Protein 6UV8 (pdb70)

Solvent-accessible surface area: 10989 Å² total; per-residue (Å²): 217,120,118,111,84,168,118,107,92,91,105,54,86,48,102,90,101,164,38,85,112,67,24,66,78,40,4,28,59,35,0,110,122,1,44,138,102,12,144,1,32,0,0,2,0,32,59,6,43,66,106,0,62,0,32,1,31,22,10,25,39,32,121,143,48,24,75,2,85,90,74,89,140,97,64,16,161,57,54,101,122,17,16,48,37,6,29,102,20,122,33,34,60,2,74,41,2,97,130,15,131,106,13,66,88,63,84,116,26,12,99,108,0,74,6,50,0,14,0,10,0,0,0,9,10,126,56,42,193,141,70,121,33,78,5,34,15,109,161,51,161,56,38,1,17,0,2,0,10,0,2,3,4,62,82,105,60,125,25,117,102,83,30,5,86,68,0,14,116,38,0,61,115,5,10,108,26,1,101,148,32,93,226

Secondary structure (DSSP, 8-state):
-THHHHHHHHHHHHHHHHHHHSHHHHHHHHHHHHHHHHT-SEEEEEEE-TTS-EEEEEEEE-TTS---TT-EESS----HHHHHHHHTT--EEES-GGG-GGGSSTHHHHHHHT-SEEEEEEEEE---SS---SSEETTTTEEEEEEEEEEE-SS-----HHHHHHHHHHHHHHHHHHHHS--

B-factor: mean 98.89, std 41.62, range [40.51, 238.08]

Organism: Anabaena cylindrica (strain ATCC 27899 / PCC 7122) (NCBI:txid272123)

Sequence (183 aa):
MLQLQRQKIIQDITQQIRSTLNVNHILATVTQQVKELMQVERVIIFRLFPNGRSQIVEEVVSSEYAALKNYHWEDEKWSQEILDCYWQGKPRIVPDVINDIWTSCLVEYTTQGNIQSKIVAPILQELGENETGRWVSSEHKQKLWGVLVVHACSTKRVWEEDEAQLLQQIANQLAIAIQQLEH

Nearest PDB structures (foldseek):
  6uv8-assembly1_A  TM=1.005E+00  e=2.098E-41  Anabaena cylindrica PCC 7122
  6ob8-assembly1_A  TM=7.770E-01  e=6.018E-14  [Leptolyngbya] sp. JSC-1
  7lsc-assembly1_D  TM=8.978E-01  e=3.951E-12  Escherichia coli
  6mgh-assembly2_B  TM=8.756E-01  e=2.055E-12  Acaryochloris marina
  4fof-assembly1_A  TM=8.743E-01  e=2.500E-12  Thermosynechococcus vestitus BP-1

Structure (mmCIF, N/CA/C/O backbone):
data_6UV8
#
_entry.id   6UV8
#
_cell.length_a   108.800
_cell.length_b   108.800
_cell.length_c   67.900
_cell.angle_alpha   90.000
_cell.angle_beta   90.000
_cell.angle_gamma   90.000
#
_symmetry.space_group_name_H-M   'P 42 2 2'
#
loop_
_entity.id
_entity.type
_entity.pdbx_description
1 polymer 'Multi-sensor signal transduction histidine kinase'
2 non-polymer PHYCOCYANOBILIN
3 water water
#
loop_
_atom_site.group_PDB
_atom_site.id
_atom_site.type_symbol
_atom_site.label_atom_id
_atom_site.label_alt_id
_atom_site.label_comp_id
_atom_site.label_asym_id
_atom_site.label_entity_id
_atom_site.label_seq_id
_atom_site.pdbx_PDB_ins_code
_atom_site.Cartn_x
_atom_site.Cartn_y
_atom_site.Cartn_z
_atom_site.occupancy
_atom_site.B_iso_or_equiv
_atom_site.auth_seq_id
_atom_site.auth_comp_id
_atom_site.auth_asym_id
_atom_site.auth_atom_id
_atom_site.pdbx_PDB_model_num
ATOM 1 N N . MET A 1 1 ? 62.688 29.256 35.905 1.00 218.93 839 MET A N 1
ATOM 2 C CA . MET A 1 1 ? 63.465 29.687 34.755 1.00 217.82 839 MET A CA 1
ATOM 3 C C . MET A 1 1 ? 62.580 30.566 33.884 1.00 207.05 839 MET A C 1
ATOM 4 O O . MET A 1 1 ? 61.640 31.193 34.372 1.00 204.12 839 MET A O 1
ATOM 9 N N . LEU A 1 2 ? 62.892 30.604 32.593 1.00 202.87 840 LEU A N 1
ATOM 10 C CA . LEU A 1 2 ? 62.096 31.312 31.606 1.00 211.50 840 LEU A CA 1
ATOM 11 C C . LEU A 1 2 ? 60.919 30.484 31.100 1.00 209.88 840 LEU A C 1
ATOM 12 O O . LEU A 1 2 ? 60.235 30.919 30.166 1.00 192.38 840 LEU A O 1
ATOM 17 N N . GLN A 1 3 ? 60.662 29.314 31.695 1.00 213.69 841 GLN A N 1
ATOM 18 C CA . GLN A 1 3 ? 59.391 28.615 31.519 1.00 212.14 841 GLN A CA 1
ATOM 19 C C . GLN A 1 3 ? 58.260 29.566 31.895 1.00 201.22 841 GLN A C 1
ATOM 20 O O . GLN A 1 3 ? 57.111 29.409 31.467 1.00 188.42 841 GLN A O 1
ATOM 26 N N . LEU A 1 4 ? 58.608 30.548 32.726 1.00 216.27 842 LEU A N 1
ATOM 27 C CA . LEU A 1 4 ? 57.778 31.723 32.951 1.00 212.26 842 LEU A CA 1
ATOM 28 C C . LEU A 1 4 ? 57.265 32.323 31.642 1.00 196.69 842 LEU A C 1
ATOM 29 O O . LEU A 1 4 ? 56.076 32.638 31.523 1.00 182.18 842 LEU A O 1
ATOM 34 N N . GLN A 1 5 ? 58.141 32.480 30.642 1.00 203.44 843 GLN A N 1
ATOM 35 C CA . GLN A 1 5 ? 57.749 33.153 29.403 1.00 201.19 843 GLN A CA 1
ATOM 36 C C . GLN A 1 5 ? 56.836 32.304 28.518 1.00 194.39 843 GLN A C 1
ATOM 37 O O . GLN A 1 5 ? 56.057 32.867 27.736 1.00 190.89 843 GLN A O 1
ATOM 43 N N . ARG A 1 6 ? 56.908 30.973 28.621 1.00 200.50 844 ARG A N 1
ATOM 44 C CA . ARG A 1 6 ? 55.998 30.123 27.858 1.00 177.06 844 ARG A CA 1
ATOM 45 C C . ARG A 1 6 ? 54.548 30.500 28.130 1.00 170.45 844 ARG A C 1
ATOM 46 O O . ARG A 1 6 ? 53.747 30.663 27.203 1.00 144.48 844 ARG A O 1
ATOM 54 N N . GLN A 1 7 ? 54.201 30.679 29.400 1.00 174.80 845 GLN A N 1
ATOM 55 C CA . GLN A 1 7 ? 52.821 30.969 29.750 1.00 174.08 845 GLN A CA 1
ATOM 56 C C . GLN A 1 7 ? 52.422 32.412 29.478 1.00 177.46 845 GLN A C 1
ATOM 57 O O . GLN A 1 7 ? 51.227 32.687 29.327 1.00 170.15 845 GLN A O 1
ATOM 63 N N . LYS A 1 8 ? 53.380 33.340 29.409 1.00 173.75 846 LYS A N 1
ATOM 64 C CA . LYS A 1 8 ? 53.033 34.722 29.099 1.00 167.51 846 LYS A CA 1
ATOM 65 C C . LYS A 1 8 ? 52.450 34.870 27.710 1.00 152.90 846 LYS A C 1
ATOM 66 O O . LYS A 1 8 ? 51.927 35.940 27.388 1.00 139.25 846 LYS A O 1
ATOM 72 N N . ILE A 1 9 ? 52.530 33.836 26.883 1.00 143.93 847 ILE A N 1
ATOM 73 C CA . ILE A 1 9 ? 51.845 33.870 25.604 1.00 139.00 847 ILE A CA 1
ATOM 74 C C . ILE A 1 9 ? 50.625 32.963 25.667 1.00 132.73 847 ILE A C 1
ATOM 75 O O . ILE A 1 9 ? 49.611 33.240 25.021 1.00 123.92 847 ILE A O 1
ATOM 80 N N . ILE A 1 10 ? 50.696 31.884 26.454 1.00 130.92 848 ILE A 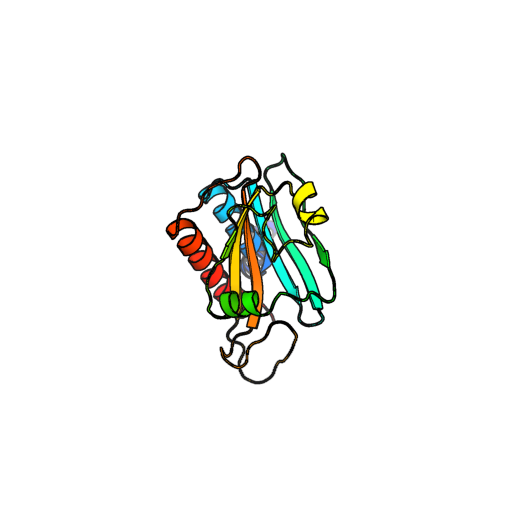N 1
ATOM 81 C CA . ILE A 1 10 ? 49.539 30.999 26.554 1.00 128.03 848 ILE A CA 1
ATOM 82 C C . ILE A 1 10 ? 48.358 31.759 27.129 1.00 131.63 848 ILE A C 1
ATOM 83 O O . ILE A 1 10 ? 47.211 31.575 26.703 1.00 120.70 848 ILE A O 1
ATOM 88 N N . GLN A 1 11 ? 48.623 32.656 28.078 1.00 140.15 849 GLN A N 1
ATOM 89 C CA . GLN A 1 11 ? 47.553 33.477 28.614 1.00 145.25 849 GLN A CA 1
ATOM 90 C C . GLN A 1 11 ? 47.077 34.478 27.574 1.00 133.87 849 GLN A C 1
ATOM 91 O O . GLN A 1 11 ? 45.885 34.799 27.523 1.00 121.80 849 GLN A O 1
ATOM 97 N N . ASP A 1 12 ? 47.985 34.956 26.721 1.00 133.94 850 ASP A N 1
ATOM 98 C CA . ASP A 1 12 ? 47.566 35.742 25.568 1.00 124.13 850 ASP A CA 1
ATOM 99 C C . ASP A 1 12 ? 46.681 34.915 24.651 1.00 117.12 850 ASP A C 1
ATOM 100 O O . ASP A 1 12 ? 45.543 35.296 24.365 1.00 121.00 850 ASP A O 1
ATOM 105 N N . ILE A 1 13 ? 47.178 33.757 24.212 1.00 120.79 851 ILE A N 1
ATOM 106 C CA . ILE A 1 13 ? 46.442 32.932 23.255 1.00 106.73 851 ILE A CA 1
ATOM 107 C C . ILE A 1 13 ? 45.049 32.621 23.777 1.00 104.91 851 ILE A C 1
ATOM 108 O O . ILE A 1 13 ? 44.047 32.810 23.080 1.00 100.45 851 ILE A O 1
ATOM 113 N N . THR A 1 14 ? 44.963 32.134 25.012 1.00 108.88 852 THR A N 1
ATOM 114 C CA . THR A 1 14 ? 43.650 31.917 25.596 1.00 107.97 852 THR A CA 1
ATOM 115 C C . THR A 1 14 ? 42.851 33.205 25.608 1.00 121.66 852 THR A C 1
ATOM 116 O O . THR A 1 14 ? 41.666 33.207 25.266 1.00 100.04 852 THR A O 1
ATOM 120 N N . GLN A 1 15 ? 43.494 34.314 25.981 1.00 127.73 853 GLN A N 1
ATOM 121 C CA . GLN A 1 15 ? 42.793 35.590 26.082 1.00 136.47 853 GLN A CA 1
ATOM 122 C C . GLN A 1 15 ? 42.110 35.954 24.771 1.00 126.33 853 GLN A C 1
ATOM 123 O O . GLN A 1 15 ? 40.991 36.472 24.772 1.00 120.38 853 GLN A O 1
ATOM 129 N N . GLN A 1 16 ? 42.760 35.681 23.639 1.00 115.75 854 GLN A N 1
ATOM 130 C CA . GLN A 1 16 ? 42.151 36.014 22.357 1.00 109.64 854 GLN A CA 1
ATOM 131 C C . GLN A 1 16 ? 41.024 35.054 22.009 1.00 106.50 854 GLN A C 1
ATOM 132 O O . GLN A 1 16 ? 39.949 35.491 21.585 1.00 104.79 854 GLN A O 1
ATOM 138 N N . ILE A 1 17 ? 41.248 33.749 22.183 1.00 90.44 855 ILE A N 1
ATOM 139 C CA . ILE A 1 17 ? 40.197 32.769 21.920 1.00 89.98 855 ILE A CA 1
ATOM 140 C C . ILE A 1 17 ? 38.937 33.121 22.694 1.00 106.06 855 ILE A C 1
ATOM 141 O O . ILE A 1 17 ? 37.836 33.144 22.140 1.00 85.68 855 ILE A O 1
ATOM 146 N N . ARG A 1 18 ? 39.080 33.412 23.986 1.00 118.39 856 ARG A N 1
ATOM 147 C CA . ARG A 1 18 ? 37.917 33.786 24.783 1.00 115.19 856 ARG A CA 1
ATOM 148 C C . ARG A 1 18 ? 37.362 35.131 24.339 1.00 109.74 856 ARG A C 1
ATOM 149 O O . ARG A 1 18 ? 36.142 35.304 24.243 1.00 94.85 856 ARG A O 1
ATOM 157 N N . SER A 1 19 ? 38.249 36.087 24.052 1.00 118.36 857 SER A N 1
ATOM 158 C CA . SER A 1 19 ? 37.828 37.419 23.629 1.00 111.90 857 SER A CA 1
ATOM 159 C C . SER A 1 19 ? 36.937 37.339 22.401 1.00 110.61 857 SER A C 1
ATOM 160 O O . SER A 1 19 ? 35.763 37.724 22.432 1.00 118.84 857 SER A O 1
ATOM 163 N N . THR A 1 20 ? 37.485 36.819 21.309 1.00 104.54 858 THR A N 1
ATOM 164 C CA . THR A 1 20 ? 36.762 36.814 20.048 1.00 105.86 858 THR A CA 1
ATOM 165 C C . THR A 1 20 ? 35.500 35.964 20.119 1.00 95.32 858 THR A C 1
ATOM 166 O O . THR A 1 20 ? 34.491 36.301 19.495 1.00 105.51 858 THR A O 1
ATOM 170 N N . LEU A 1 21 ? 35.521 34.885 20.897 1.00 88.09 859 LEU A N 1
ATOM 171 C CA . LEU A 1 21 ? 34.453 33.892 20.857 1.00 93.86 859 LEU A CA 1
ATOM 172 C C . LEU A 1 21 ? 33.232 34.265 21.698 1.00 101.17 859 LEU A C 1
ATOM 173 O O . LEU A 1 21 ? 32.183 33.624 21.564 1.00 94.80 859 LEU A O 1
ATOM 178 N N . ASN A 1 22 ? 33.324 35.274 22.553 1.00 106.45 860 ASN A N 1
ATOM 179 C CA . ASN A 1 22 ? 32.177 35.659 23.362 1.00 113.89 860 ASN A CA 1
ATOM 180 C C . ASN A 1 22 ? 31.417 36.776 22.663 1.00 89.18 860 ASN A C 1
ATOM 181 O O . ASN A 1 22 ? 32.023 37.709 22.127 1.00 72.79 860 ASN A O 1
ATOM 186 N N . VAL A 1 23 ? 30.081 36.654 22.661 1.00 95.47 861 VAL A N 1
ATOM 187 C CA . VAL A 1 23 ? 29.221 37.522 21.854 1.00 87.44 861 VAL A CA 1
ATOM 188 C C . VAL A 1 23 ? 29.373 38.973 22.271 1.00 80.57 861 VAL A C 1
ATOM 189 O O . VAL A 1 23 ? 29.484 39.868 21.425 1.00 67.14 861 VAL A O 1
ATOM 193 N N . ASN A 1 24 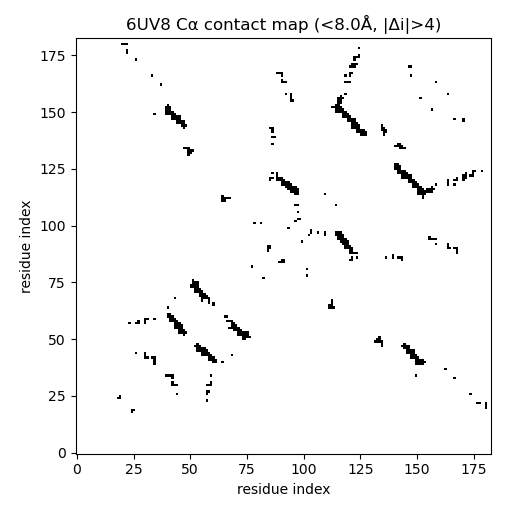? 29.357 39.227 23.583 1.00 94.82 862 ASN A N 1
ATOM 194 C CA . ASN A 1 24 ? 29.301 40.597 24.082 1.00 103.41 862 ASN A CA 1
ATOM 195 C C . ASN A 1 24 ? 30.492 41.411 23.609 1.00 101.85 862 ASN A C 1
ATOM 196 O O . ASN A 1 24 ? 30.357 42.603 23.312 1.00 99.66 862 ASN A O 1
ATOM 201 N N . HIS A 1 25 ? 31.664 40.786 23.524 1.00 103.36 863 HIS A N 1
ATOM 202 C CA . HIS A 1 25 ? 32.847 41.519 23.097 1.00 103.58 863 HIS A CA 1
ATOM 203 C C . HIS A 1 25 ? 32.692 42.101 21.701 1.00 76.39 863 HIS A C 1
ATOM 204 O O . HIS A 1 25 ? 33.319 43.119 21.389 1.00 74.71 863 HIS A O 1
ATOM 211 N N . ILE A 1 26 ? 31.863 41.502 20.859 1.00 62.40 864 ILE A N 1
ATOM 212 C CA . ILE A 1 26 ? 31.775 41.992 19.492 1.00 68.21 864 ILE A CA 1
ATOM 213 C C . ILE A 1 26 ? 30.511 42.826 19.357 1.00 64.04 864 ILE A C 1
ATOM 214 O O . ILE A 1 26 ? 30.453 43.754 18.545 1.00 72.77 864 ILE A O 1
ATOM 219 N N . LEU A 1 27 ? 29.497 42.513 20.165 1.00 57.56 865 LEU A N 1
ATOM 220 C CA . LEU A 1 27 ? 28.423 43.473 20.390 1.00 60.19 865 LEU A CA 1
ATOM 221 C C . LEU A 1 27 ? 28.983 44.797 20.887 1.00 68.02 865 LEU A C 1
ATOM 222 O O . LEU A 1 27 ? 28.627 45.869 20.383 1.00 64.34 865 LEU A O 1
ATOM 227 N N . ALA A 1 28 ? 29.864 44.735 21.891 1.00 82.99 866 ALA A N 1
ATOM 228 C CA . ALA A 1 28 ? 30.345 45.948 22.537 1.00 81.11 866 ALA A CA 1
ATOM 229 C C . ALA A 1 28 ? 31.246 46.752 21.620 1.00 67.73 866 ALA A C 1
ATOM 230 O O . ALA A 1 28 ? 31.352 47.972 21.776 1.00 76.00 866 ALA A O 1
ATOM 232 N N . THR A 1 29 ? 31.901 46.098 20.667 1.00 69.39 867 THR A N 1
ATOM 233 C CA . THR A 1 29 ? 32.794 46.817 19.772 1.00 70.53 867 THR A CA 1
ATOM 234 C C . THR A 1 29 ? 32.072 47.353 18.553 1.00 66.79 867 THR A C 1
ATOM 235 O O . THR A 1 29 ? 32.449 48.408 18.039 1.00 72.55 867 THR A O 1
ATOM 239 N N . VAL A 1 30 ? 31.024 46.670 18.096 1.00 59.79 868 VAL A N 1
ATOM 240 C CA . VAL A 1 30 ? 30.221 47.198 16.996 1.00 69.19 868 VAL A CA 1
ATOM 241 C C . VAL A 1 30 ? 29.518 48.479 17.426 1.00 84.98 868 VAL A C 1
ATOM 242 O O . VAL A 1 30 ? 29.579 49.505 16.738 1.00 92.77 868 VAL A O 1
ATOM 246 N N . THR A 1 31 ? 28.842 48.433 18.576 1.00 79.57 869 THR A N 1
ATOM 247 C CA . THR A 1 31 ? 28.114 49.597 19.070 1.00 66.45 869 THR A CA 1
ATOM 248 C C . THR A 1 31 ? 29.046 50.776 19.311 1.00 73.64 869 THR A C 1
ATOM 249 O O . THR A 1 31 ? 28.695 51.923 19.005 1.00 62.37 869 THR A O 1
ATOM 253 N N . GLN A 1 32 ? 30.241 50.518 19.862 1.00 78.37 870 GLN A N 1
ATOM 254 C CA . GLN A 1 32 ? 31.211 51.592 20.045 1.00 85.35 870 GLN A CA 1
ATOM 255 C C . GLN A 1 32 ? 31.631 52.205 18.718 1.00 83.13 870 GLN A C 1
ATOM 256 O O . GLN A 1 32 ? 32.144 53.327 18.699 1.00 94.83 870 GLN A O 1
ATOM 262 N N . GLN A 1 33 ? 31.404 51.502 17.612 1.00 74.86 871 GLN A N 1
ATOM 263 C CA . GLN A 1 33 ? 31.703 51.991 16.274 1.00 73.21 871 GLN A CA 1
ATOM 264 C C . GLN A 1 33 ? 30.497 52.609 15.592 1.00 67.94 871 GLN A C 1
ATOM 265 O O . GLN A 1 33 ? 30.623 53.647 14.942 1.00 76.77 871 GLN A O 1
ATOM 271 N N . VAL A 1 34 ? 29.335 51.974 15.701 1.00 59.76 872 VAL A N 1
ATOM 272 C CA . VAL A 1 34 ? 28.096 52.613 15.275 1.00 51.32 872 VAL A CA 1
ATOM 273 C C . VAL A 1 34 ? 27.972 53.985 15.911 1.00 63.65 872 VAL A C 1
ATOM 274 O O . VAL A 1 34 ? 27.587 54.958 15.254 1.00 68.19 872 VAL A O 1
ATOM 278 N N . LYS A 1 35 ? 28.309 54.084 17.200 1.00 70.17 873 LYS A N 1
ATOM 279 C CA . LYS A 1 35 ? 28.239 55.358 17.906 1.00 70.52 873 LYS A CA 1
ATOM 280 C C . LYS A 1 35 ? 29.203 56.368 17.300 1.00 84.33 873 LYS A C 1
ATOM 281 O O . LYS A 1 35 ? 28.800 57.459 16.880 1.00 97.50 873 LYS A O 1
ATOM 287 N N . GLU A 1 36 ? 30.488 56.017 17.238 1.00 88.85 874 GLU A N 1
ATOM 288 C CA . GLU A 1 36 ? 31.481 56.978 16.772 1.00 103.63 874 GLU A CA 1
ATOM 289 C C . GLU A 1 36 ? 31.318 57.311 15.294 1.00 100.07 874 GLU A C 1
ATOM 290 O O . GLU A 1 36 ? 31.818 58.351 14.847 1.00 100.14 874 GLU A O 1
ATOM 296 N N . LEU A 1 37 ? 30.623 56.456 14.539 1.00 97.05 875 LEU A N 1
ATOM 297 C CA . LEU A 1 37 ? 30.402 56.639 13.111 1.00 99.52 875 LEU A CA 1
ATOM 298 C C . LEU A 1 37 ? 29.207 57.542 12.824 1.00 107.44 875 LEU A C 1
ATOM 299 O O . LEU A 1 37 ? 29.312 58.473 12.021 1.00 126.62 875 LEU A O 1
ATOM 304 N N . MET A 1 38 ? 28.068 57.286 13.458 1.00 99.53 876 MET A N 1
ATOM 305 C CA . MET A 1 38 ? 26.865 58.061 13.185 1.00 90.51 876 MET A CA 1
ATOM 306 C C . MET A 1 38 ? 26.759 59.322 14.034 1.00 91.33 876 MET A C 1
ATOM 307 O O . MET A 1 38 ? 25.774 60.060 13.895 1.00 87.99 876 MET A O 1
ATOM 312 N N . GLN A 1 39 ? 27.758 59.595 14.876 1.00 92.00 877 GLN A N 1
ATOM 313 C CA . GLN A 1 39 ? 27.757 60.736 15.787 1.00 101.04 877 GLN A CA 1
ATOM 314 C C . GLN A 1 39 ? 26.403 60.853 16.482 1.00 102.41 877 GLN A C 1
ATOM 315 O O . GLN A 1 39 ? 25.642 61.809 16.314 1.00 112.48 877 GLN A O 1
ATOM 321 N N . VAL A 1 40 ? 26.110 59.816 17.247 1.00 95.96 878 VAL A N 1
ATOM 322 C CA . VAL A 1 40 ? 24.837 59.639 17.920 1.00 84.90 878 VAL A CA 1
ATOM 323 C C . VAL A 1 40 ? 25.123 59.506 19.405 1.00 89.00 878 VAL A C 1
ATOM 324 O O . VAL A 1 40 ? 26.105 58.869 19.797 1.00 102.67 878 VAL A O 1
ATOM 328 N N . GLU A 1 41 ? 24.288 60.131 20.231 1.00 81.10 879 GLU A N 1
ATOM 329 C CA . GLU A 1 41 ? 24.604 60.218 21.649 1.00 76.70 879 GLU A CA 1
ATOM 330 C C . GLU A 1 41 ? 24.518 58.874 22.369 1.00 77.39 879 GLU A C 1
ATOM 331 O O . GLU A 1 41 ? 25.168 58.709 23.407 1.00 86.30 879 GLU A O 1
ATOM 337 N N . ARG A 1 42 ? 23.745 57.915 21.856 1.00 74.93 880 ARG A N 1
ATOM 338 C CA . ARG A 1 42 ? 23.630 56.607 22.492 1.00 68.33 880 ARG A CA 1
ATOM 339 C C . ARG A 1 42 ? 23.370 55.537 21.440 1.00 64.66 880 ARG A C 1
ATOM 340 O O . ARG A 1 42 ? 22.666 55.778 20.459 1.00 64.24 880 ARG A O 1
ATOM 348 N N . VAL A 1 43 ? 23.936 54.354 21.660 1.00 65.16 881 VAL A N 1
ATOM 349 C CA . VAL A 1 43 ? 23.695 53.171 20.839 1.00 59.34 881 VAL A CA 1
ATOM 350 C C . VAL A 1 43 ? 23.383 52.033 21.789 1.00 63.31 881 VAL A C 1
ATOM 351 O O . VAL A 1 43 ? 24.206 51.705 22.646 1.00 77.25 881 VAL A O 1
ATOM 355 N N . ILE A 1 44 ? 22.208 51.433 21.656 1.00 55.90 882 ILE A N 1
ATOM 356 C CA . ILE A 1 44 ? 21.866 50.320 22.525 1.00 53.49 882 ILE A CA 1
ATOM 357 C C . ILE A 1 44 ? 21.594 49.087 21.676 1.00 51.25 882 ILE A C 1
ATOM 358 O O . ILE A 1 44 ? 21.324 49.176 20.478 1.00 48.71 882 ILE A O 1
ATOM 363 N N . ILE A 1 45 ? 21.701 47.924 22.317 1.00 59.23 883 ILE A N 1
ATOM 364 C CA . ILE A 1 45 ? 21.227 46.649 21.774 1.00 52.10 883 ILE A CA 1
ATOM 365 C C . ILE A 1 45 ? 20.119 46.187 22.711 1.00 54.70 883 ILE A C 1
ATOM 366 O O . ILE A 1 45 ? 20.377 45.624 23.772 1.00 66.22 883 ILE A O 1
ATOM 371 N N . PHE A 1 46 ? 18.875 46.448 22.345 1.00 66.00 884 PHE A N 1
ATOM 372 C CA . PHE A 1 46 ? 17.750 45.981 23.141 1.00 59.42 884 PHE A CA 1
ATOM 373 C C . PHE A 1 46 ? 17.526 44.517 22.812 1.00 62.84 884 PHE A C 1
ATOM 374 O O . PHE A 1 46 ? 17.194 44.177 21.679 1.00 68.44 884 PHE A O 1
ATOM 382 N N . ARG A 1 47 ? 17.730 43.641 23.779 1.00 61.61 885 ARG A N 1
ATOM 383 C CA . ARG A 1 47 ? 17.561 42.220 23.533 1.00 63.53 885 ARG A CA 1
ATOM 384 C C . ARG A 1 47 ? 16.178 41.789 23.985 1.00 67.06 885 ARG A C 1
ATOM 385 O O . ARG A 1 47 ? 15.696 42.216 25.033 1.00 77.54 885 ARG A O 1
ATOM 393 N N . LEU A 1 48 ? 15.536 40.963 23.167 1.00 67.38 886 LEU A N 1
ATOM 394 C CA . LEU A 1 48 ? 14.221 40.414 23.454 1.00 71.36 886 LEU A CA 1
ATOM 395 C C . LEU A 1 48 ? 14.354 38.923 23.702 1.00 78.94 886 LEU A C 1
ATOM 396 O O . LEU A 1 48 ? 14.912 38.204 22.864 1.00 78.86 886 LEU A O 1
ATOM 401 N N . PHE A 1 49 ? 13.829 38.453 24.873 1.00 81.81 887 PHE A N 1
ATOM 402 C CA . PHE A 1 49 ? 13.799 37.050 25.264 1.00 87.68 887 PHE A CA 1
ATOM 403 C C . PHE A 1 49 ? 12.396 36.495 25.080 1.00 111.34 887 PHE A C 1
ATOM 404 O O . PHE A 1 49 ? 11.419 37.195 25.362 1.00 121.68 887 PHE A O 1
ATOM 412 N N . PRO A 1 50 ? 12.236 35.243 24.637 1.00 106.65 888 PRO A N 1
ATOM 413 C CA . PRO A 1 50 ? 10.906 34.785 24.199 1.00 118.63 888 PRO A CA 1
ATOM 414 C C . PRO A 1 50 ? 9.911 34.591 25.338 1.00 134.09 888 PRO A C 1
ATOM 415 O O . PRO A 1 50 ? 8.703 34.517 25.069 1.00 133.35 888 PRO A O 1
ATOM 419 N N . ASN A 1 51 ? 10.369 34.512 26.592 1.00 135.17 889 ASN A N 1
ATOM 420 C CA . ASN A 1 51 ? 9.441 34.459 27.717 1.00 140.57 889 ASN A CA 1
ATOM 421 C C . ASN A 1 51 ? 8.645 35.750 27.855 1.00 137.16 889 ASN A C 1
ATOM 422 O O . ASN A 1 51 ? 7.600 35.760 28.521 1.00 143.45 889 ASN A O 1
ATOM 427 N N . GLY A 1 52 ? 9.103 36.823 27.217 1.00 123.52 890 GLY A N 1
ATOM 428 C CA . GLY A 1 52 ? 8.484 38.121 27.343 1.00 115.06 890 GLY A CA 1
ATOM 429 C C . GLY A 1 52 ? 9.494 39.164 27.765 1.00 98.86 890 GLY A C 1
ATOM 430 O O . GLY A 1 52 ? 9.379 40.333 27.392 1.00 94.00 890 GLY A O 1
ATOM 431 N N . ARG A 1 53 ? 10.502 38.748 28.526 1.00 102.61 891 ARG A N 1
ATOM 432 C CA . ARG A 1 53 ? 11.470 39.694 29.060 1.00 108.31 891 ARG A CA 1
ATOM 433 C C . ARG A 1 53 ? 12.230 40.382 27.927 1.00 99.93 891 ARG A C 1
ATOM 434 O O . ARG A 1 53 ? 12.206 39.955 26.770 1.00 98.71 891 ARG A O 1
ATOM 442 N N . SER A 1 54 ? 12.900 41.476 28.273 1.00 87.19 892 SER A N 1
ATOM 443 C CA . SER A 1 54 ? 13.663 42.239 27.301 1.00 80.41 892 SER A CA 1
ATOM 444 C C . SER A 1 54 ? 14.574 43.191 28.053 1.00 79.97 892 SER A C 1
ATOM 445 O O . SER A 1 54 ? 14.203 43.696 29.109 1.00 83.72 892 SER A O 1
ATOM 448 N N . GLN A 1 55 ? 15.762 43.439 27.506 1.00 75.97 893 GLN A N 1
ATOM 449 C CA . GLN A 1 55 ? 16.740 44.214 28.251 1.00 76.49 893 GLN A CA 1
ATOM 450 C C . GLN A 1 55 ? 17.753 44.848 27.312 1.00 71.23 893 GLN A C 1
ATOM 451 O O . GLN A 1 55 ? 18.153 44.240 26.320 1.00 68.30 893 GLN A O 1
ATOM 457 N N . ILE A 1 56 ? 18.159 46.070 27.641 1.00 70.75 894 ILE A N 1
ATOM 458 C CA . ILE A 1 56 ? 19.271 46.727 26.965 1.00 67.24 894 ILE A CA 1
ATOM 459 C C . ILE A 1 56 ? 20.558 46.055 27.428 1.00 81.52 894 ILE A C 1
ATOM 460 O O . ILE A 1 56 ? 21.046 46.341 28.524 1.00 91.83 894 ILE A O 1
ATOM 465 N N . VAL A 1 57 ? 21.122 45.173 26.598 1.00 69.22 895 VAL A N 1
ATOM 466 C CA . VAL A 1 57 ? 22.240 44.336 27.038 1.00 72.75 895 VAL A CA 1
ATOM 467 C C . VAL A 1 57 ? 23.611 44.955 26.762 1.00 69.56 895 VAL A C 1
ATOM 468 O O . VAL A 1 57 ? 24.566 44.682 27.496 1.00 90.26 895 VAL A O 1
ATOM 472 N N . GLU A 1 58 ? 23.746 45.767 25.722 1.00 63.91 896 GLU A N 1
ATOM 473 C CA . GLU A 1 58 ? 24.918 46.614 25.556 1.00 63.24 896 GLU A CA 1
ATOM 474 C C . GLU A 1 58 ? 24.451 48.035 25.301 1.00 61.93 896 GLU A C 1
ATOM 475 O O . GLU A 1 58 ? 23.295 48.280 24.954 1.00 60.31 896 GLU A O 1
ATOM 481 N N . GLU A 1 59 ? 25.365 48.973 25.499 1.00 68.72 897 GLU A N 1
ATOM 482 C CA . GLU A 1 59 ? 25.047 50.380 25.339 1.00 71.33 897 GLU A CA 1
ATOM 483 C C . GLU A 1 59 ? 26.356 51.141 25.292 1.00 78.03 897 GLU A C 1
ATOM 484 O O . GLU A 1 59 ? 27.359 50.712 25.871 1.00 88.25 897 GLU A O 1
ATOM 490 N N . VAL A 1 60 ? 26.344 52.244 24.554 1.00 63.66 898 VAL A N 1
ATOM 491 C CA . VAL A 1 60 ? 27.468 53.160 24.495 1.00 79.23 898 VAL A CA 1
ATOM 492 C C . VAL A 1 60 ? 26.899 54.567 24.549 1.00 89.28 898 VAL A C 1
ATOM 493 O O . VAL A 1 60 ? 26.484 55.123 23.526 1.00 84.33 898 VAL A O 1
ATOM 497 N N . VAL A 1 61 ? 26.847 55.138 25.748 1.00 100.23 899 VAL A N 1
ATOM 498 C CA . VAL A 1 61 ? 26.324 56.480 25.961 1.00 88.32 899 VAL A CA 1
ATOM 499 C C . VAL A 1 61 ? 27.471 57.467 25.934 1.00 99.49 899 VAL A C 1
ATOM 500 O O . VAL A 1 61 ? 28.543 57.213 26.500 1.00 106.30 899 VAL A O 1
ATOM 504 N N . SER A 1 62 ? 27.247 58.592 25.267 1.00 100.06 900 SER A N 1
ATOM 505 C CA . SER A 1 62 ? 27.973 59.796 25.618 1.00 115.20 900 SER A CA 1
ATOM 506 C C . SER A 1 62 ? 27.782 60.050 27.108 1.00 129.99 900 SER A C 1
ATOM 507 O O . SER A 1 62 ? 26.677 59.904 27.635 1.00 141.61 900 SER A O 1
ATOM 510 N N . SER A 1 63 ? 28.869 60.409 27.794 1.00 131.31 901 SER A N 1
ATOM 511 C CA . SER A 1 63 ? 28.844 60.577 29.247 1.00 130.19 901 SER A CA 1
ATOM 512 C C . SER A 1 63 ? 27.769 61.545 29.730 1.00 126.89 901 SER A C 1
ATOM 513 O O . SER A 1 63 ? 27.486 61.571 30.932 1.00 125.08 901 SER A O 1
ATOM 516 N N . GLU A 1 64 ? 27.149 62.312 28.830 1.00 132.70 902 GLU A N 1
ATOM 517 C CA . GLU A 1 64 ? 26.172 63.327 29.209 1.00 138.78 902 GLU A CA 1
ATOM 518 C C . GLU A 1 64 ? 24.822 62.753 29.646 1.00 142.89 902 GLU A C 1
ATOM 519 O O . GLU A 1 64 ? 24.098 63.423 30.394 1.00 153.75 902 GLU A O 1
ATOM 525 N N . TYR A 1 65 ? 24.456 61.548 29.201 1.00 136.21 903 TYR A N 1
ATOM 526 C CA . TYR A 1 65 ? 23.112 61.019 29.408 1.00 116.71 903 TYR A CA 1
ATOM 527 C C . TYR A 1 65 ? 23.171 59.654 30.077 1.00 111.69 903 TYR A C 1
ATOM 528 O O . TYR A 1 65 ? 24.217 59.005 30.135 1.00 121.60 903 TYR A O 1
ATOM 537 N N . ALA A 1 66 ? 22.013 59.212 30.557 1.00 112.43 904 ALA A N 1
ATOM 538 C CA . ALA A 1 66 ? 21.970 58.125 31.523 1.00 116.53 904 ALA A 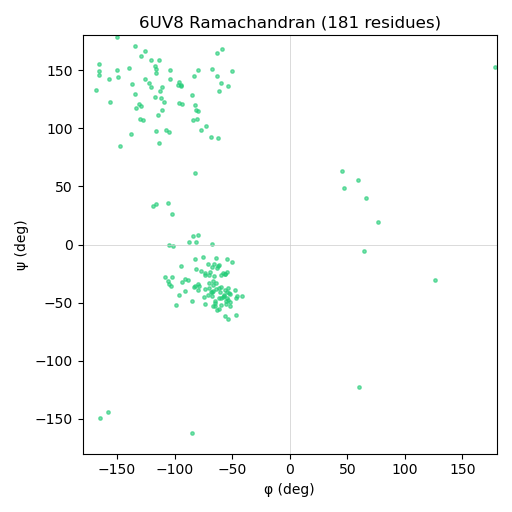CA 1
ATOM 539 C C . ALA A 1 66 ? 22.410 56.803 30.917 1.00 101.56 904 ALA A C 1
ATOM 540 O O . ALA A 1 66 ? 22.247 56.550 29.723 1.00 82.97 904 ALA A O 1
ATOM 542 N N . ALA A 1 67 ? 22.967 55.954 31.767 1.00 99.98 905 ALA A N 1
ATOM 543 C CA . ALA A 1 67 ? 23.223 54.575 31.388 1.00 102.61 905 ALA A CA 1
ATOM 544 C C . ALA A 1 67 ? 21.896 53.842 31.450 1.00 101.67 905 ALA A C 1
ATOM 545 O O . ALA A 1 67 ? 21.422 53.462 32.523 1.00 113.98 905 ALA A O 1
ATOM 547 N N . LEU A 1 68 ? 21.276 53.681 30.297 1.00 80.87 906 LEU A N 1
ATOM 548 C CA . LEU A 1 68 ? 20.148 52.785 30.185 1.00 85.50 906 LEU A CA 1
ATOM 549 C C . LEU A 1 68 ? 20.584 51.346 30.064 1.00 80.62 906 LEU A C 1
ATOM 550 O O . LEU A 1 68 ? 19.745 50.498 29.767 1.00 83.65 906 LEU A O 1
ATOM 555 N N . LYS A 1 69 ? 21.876 51.060 30.246 1.00 79.09 907 LYS A N 1
ATOM 556 C CA . LYS A 1 69 ? 22.338 49.681 30.260 1.00 78.93 907 LYS A CA 1
ATOM 557 C C . LYS A 1 69 ? 21.475 48.868 31.206 1.00 93.57 907 LYS A C 1
ATOM 558 O O . LYS A 1 69 ? 20.936 49.385 32.190 1.00 88.59 907 LYS A O 1
ATOM 564 N N . ASN A 1 70 ? 21.326 47.588 30.880 1.00 104.00 908 ASN A N 1
ATOM 565 C CA . ASN A 1 70 ? 20.626 46.636 31.731 1.00 114.78 908 ASN A CA 1
ATOM 566 C C . ASN A 1 70 ? 19.150 46.993 31.876 1.00 102.03 908 ASN A C 1
ATOM 567 O O . ASN A 1 70 ? 18.394 46.229 32.483 1.00 103.00 908 ASN A O 1
ATOM 572 N N . TYR A 1 71 ? 18.728 48.136 31.325 1.00 99.67 909 TYR A N 1
ATOM 573 C CA . TYR A 1 71 ? 17.324 48.514 31.404 1.00 84.84 909 TYR A CA 1
ATOM 574 C C . TYR A 1 71 ? 16.479 47.446 30.740 1.00 83.16 909 TYR A C 1
ATOM 575 O O . TYR A 1 71 ? 16.845 46.898 29.703 1.00 104.56 909 TYR A O 1
ATOM 584 N N . HIS A 1 72 ? 15.357 47.130 31.358 1.00 87.21 910 HIS A N 1
ATOM 585 C CA . HIS A 1 72 ? 14.735 45.843 31.133 1.00 88.38 910 HIS A CA 1
ATOM 586 C C . HIS A 1 72 ? 13.234 45.982 31.291 1.00 97.40 910 HIS A C 1
ATOM 587 O O . HIS A 1 72 ? 12.722 47.059 31.601 1.00 106.59 910 HIS A O 1
ATOM 594 N N . TRP A 1 73 ? 12.540 44.860 31.082 1.00 92.65 911 TRP A N 1
ATOM 595 C CA . TRP A 1 73 ? 11.093 44.772 31.218 1.00 95.87 911 TRP A CA 1
ATOM 596 C C . TRP A 1 73 ? 10.617 43.365 30.859 1.00 98.00 911 TRP A C 1
ATOM 597 O O . TRP A 1 73 ? 11.270 42.675 30.071 1.00 94.78 911 TRP A O 1
ATOM 608 N N . GLU A 1 74 ? 9.492 42.926 31.431 1.00 105.91 912 GLU A N 1
ATOM 609 C CA . GLU A 1 74 ? 8.954 41.587 31.214 1.00 110.84 912 GLU A CA 1
ATOM 610 C C . GLU A 1 74 ? 7.598 41.650 30.518 1.00 127.10 912 GLU A C 1
ATOM 611 O O . GLU A 1 74 ? 6.840 42.607 30.693 1.00 130.34 912 GLU A O 1
ATOM 617 N N . ASP A 1 75 ? 7.287 40.595 29.753 1.00 134.12 913 ASP A N 1
ATOM 618 C CA . ASP A 1 75 ? 6.040 40.487 28.975 1.00 145.21 913 ASP A CA 1
ATOM 619 C C . ASP A 1 75 ? 5.917 41.627 27.963 1.00 135.19 913 ASP A C 1
ATOM 620 O O . ASP A 1 75 ? 4.922 42.352 27.921 1.00 145.59 913 ASP A O 1
ATOM 625 N N . GLU A 1 76 ? 6.936 41.766 27.121 1.00 120.13 914 GLU A N 1
ATOM 626 C CA . GLU A 1 76 ? 7.030 42.898 26.209 1.00 101.30 914 GLU A CA 1
ATOM 627 C C . GLU A 1 76 ? 6.164 42.637 24.987 1.00 102.56 914 GLU A C 1
ATOM 628 O O . GLU A 1 76 ? 6.436 41.715 24.217 1.00 106.87 914 GLU A O 1
ATOM 634 N N . LYS A 1 77 ? 5.130 43.452 24.800 1.00 105.64 915 LYS A N 1
ATOM 635 C CA . LYS A 1 77 ? 4.229 43.343 23.658 1.00 103.45 915 LYS A CA 1
ATOM 636 C C . LYS A 1 77 ? 4.473 44.526 22.733 1.00 94.40 915 LYS A C 1
ATOM 637 O O . LYS A 1 77 ? 4.361 45.678 23.157 1.00 95.17 915 LYS A O 1
ATOM 643 N N . TRP A 1 78 ? 4.805 44.248 21.481 1.00 75.95 916 TRP A N 1
ATOM 644 C CA . TRP A 1 78 ? 4.942 45.308 20.496 1.00 82.91 916 TRP A CA 1
ATOM 645 C C . TRP A 1 78 ? 3.744 45.329 19.564 1.00 83.26 916 TRP A C 1
ATOM 646 O O . TRP A 1 78 ? 3.129 44.295 19.293 1.00 91.46 916 TRP A O 1
ATOM 657 N N . SER A 1 79 ? 3.426 46.519 19.062 1.00 80.66 917 SER A N 1
ATOM 658 C CA . SER A 1 79 ? 2.288 46.639 18.171 1.00 81.53 917 SER A CA 1
ATOM 659 C C . SER A 1 79 ? 2.530 45.795 16.932 1.00 88.56 917 SER A C 1
ATOM 660 O O . SER A 1 79 ? 3.614 45.823 16.347 1.00 87.62 917 SER A O 1
ATOM 663 N N . GLN A 1 80 ? 1.522 45.003 16.571 1.00 111.28 918 GLN A N 1
ATOM 664 C CA . GLN A 1 80 ? 1.651 44.078 15.450 1.00 113.33 918 GLN A CA 1
ATOM 665 C C . GLN A 1 80 ? 2.142 44.791 14.197 1.00 99.60 918 GLN A C 1
ATOM 666 O O . GLN A 1 80 ? 3.106 44.353 13.556 1.00 95.43 918 GLN A O 1
ATOM 672 N N . GLU A 1 81 ? 1.500 45.916 13.853 1.00 92.12 919 GLU A N 1
ATOM 673 C CA . GLU A 1 81 ? 1.863 46.736 12.701 1.00 78.49 919 GLU A CA 1
ATOM 674 C C . GLU A 1 81 ? 3.347 47.072 12.657 1.00 71.28 919 GLU A C 1
ATOM 675 O O . GLU A 1 81 ? 3.835 47.501 11.607 1.00 58.70 919 GLU A O 1
ATOM 681 N N . ILE A 1 82 ? 4.063 46.873 13.761 1.00 72.82 920 ILE A N 1
ATOM 682 C CA . ILE A 1 82 ? 5.454 47.272 13.904 1.00 56.41 920 ILE A CA 1
ATOM 683 C C . ILE A 1 82 ? 6.395 46.084 13.770 1.00 66.65 920 ILE A C 1
ATOM 684 O O . ILE A 1 82 ? 7.481 46.207 13.202 1.00 64.98 920 ILE A O 1
ATOM 689 N N . LEU A 1 83 ? 5.975 44.925 14.272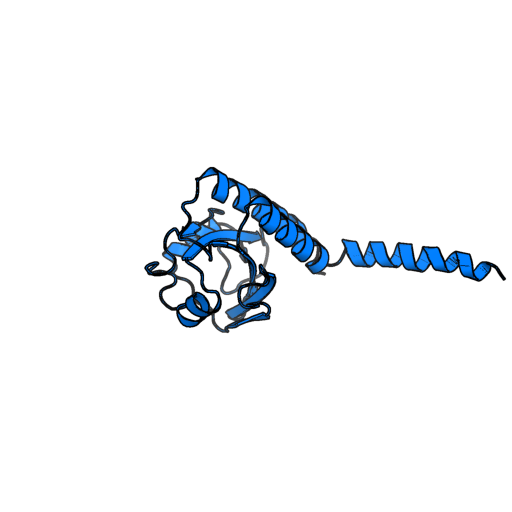 1.00 63.25 921 LEU A N 1
ATOM 690 C CA . LEU A 1 83 ? 6.767 43.716 14.097 1.00 60.62 921 LEU A CA 1
ATOM 691 C C . LEU A 1 83 ? 6.789 43.277 12.641 1.00 63.49 921 LEU A C 1
ATOM 692 O O . LEU A 1 83 ? 7.823 42.821 12.142 1.00 74.79 921 LEU A O 1
ATOM 697 N N . ASP A 1 84 ? 5.649 43.369 11.958 1.00 62.98 922 ASP A N 1
ATOM 698 C CA . ASP A 1 84 ? 5.628 43.173 10.516 1.00 73.85 922 ASP A CA 1
ATOM 699 C C . ASP A 1 84 ? 6.758 43.950 9.850 1.00 68.37 922 ASP A C 1
ATOM 700 O O . ASP A 1 84 ? 7.641 43.370 9.211 1.00 69.84 922 ASP A O 1
ATOM 705 N N . CYS A 1 85 ? 6.745 45.274 10.010 1.00 72.29 923 CYS A N 1
ATOM 706 C CA . CYS A 1 85 ? 7.844 46.101 9.534 1.00 76.11 923 CYS A CA 1
ATOM 707 C C . CYS A 1 85 ? 9.197 45.523 9.947 1.00 67.64 923 CYS A C 1
ATOM 708 O O . CYS A 1 85 ? 10.139 45.516 9.150 1.00 71.12 923 CYS A O 1
ATOM 711 N N . TYR A 1 86 ? 9.303 44.978 11.168 1.00 66.36 924 TYR A N 1
ATOM 712 C CA . TYR A 1 86 ? 10.610 44.543 11.672 1.00 63.39 924 TYR A CA 1
ATOM 713 C C . TYR A 1 86 ? 11.001 43.158 11.175 1.00 60.49 924 TYR A C 1
ATOM 714 O O . TYR A 1 86 ? 12.187 42.893 10.954 1.00 54.94 924 TYR A O 1
ATOM 723 N N . TRP A 1 87 ? 10.038 42.246 11.038 1.00 65.68 925 TRP A N 1
ATOM 724 C CA . TRP A 1 87 ? 10.373 40.926 10.515 1.00 72.03 925 TRP A CA 1
ATOM 725 C C . TRP A 1 87 ? 10.808 41.006 9.069 1.00 76.82 925 TRP A C 1
ATOM 726 O O . TRP A 1 87 ? 11.642 40.212 8.621 1.00 80.60 925 TRP A O 1
ATOM 737 N N . GLN A 1 88 ? 10.268 41.961 8.329 1.00 68.63 926 GLN A N 1
ATOM 738 C CA . GLN A 1 88 ? 10.712 42.152 6.966 1.00 71.09 926 GLN A CA 1
ATOM 739 C C . GLN A 1 88 ? 12.141 42.649 6.884 1.00 74.38 926 GLN A C 1
ATOM 740 O O . GLN A 1 88 ? 12.640 42.846 5.772 1.00 96.99 926 GLN A O 1
ATOM 746 N N . GLY A 1 89 ? 12.812 42.838 8.019 1.00 75.14 927 GLY A N 1
ATOM 747 C CA . GLY A 1 89 ? 14.178 43.317 8.022 1.00 75.69 927 GLY A CA 1
ATOM 748 C C . GLY A 1 89 ? 14.318 44.795 7.765 1.00 66.34 927 GLY A C 1
ATOM 749 O O . GLY A 1 89 ? 15.404 45.244 7.381 1.00 59.57 927 GLY A O 1
ATOM 750 N N . LYS A 1 90 ? 13.240 45.563 7.961 1.00 65.14 928 LYS A N 1
ATOM 751 C CA . LYS A 1 90 ? 13.209 46.986 7.656 1.00 66.58 928 LYS A CA 1
ATOM 752 C C . LYS A 1 90 ? 13.492 47.773 8.917 1.00 57.42 928 LYS A C 1
ATOM 753 O O . LYS A 1 90 ? 12.727 47.645 9.888 1.00 59.71 928 LYS A O 1
ATOM 759 N N . PRO A 1 91 ? 14.529 48.607 8.953 1.00 42.70 929 PRO A N 1
ATOM 760 C CA . PRO A 1 91 ? 14.681 49.543 10.067 1.00 41.62 929 PRO A CA 1
ATOM 761 C C . PRO A 1 91 ? 13.475 50.476 10.185 1.00 61.15 929 PRO A C 1
ATOM 762 O O . PRO A 1 91 ? 12.607 50.558 9.308 1.00 73.39 929 PRO A O 1
ATOM 766 N N . ARG A 1 92 ? 13.410 51.185 11.313 1.00 48.96 930 ARG A N 1
ATOM 767 C CA . ARG A 1 92 ? 12.304 52.097 11.592 1.00 43.54 930 ARG A CA 1
ATOM 768 C C . ARG A 1 92 ? 12.860 53.451 11.993 1.00 42.39 930 ARG A C 1
ATOM 769 O O . ARG A 1 92 ? 13.569 53.559 12.997 1.00 53.95 930 ARG A O 1
ATOM 777 N N . ILE A 1 93 ? 12.534 54.485 11.225 1.00 54.68 931 ILE A N 1
ATOM 778 C CA . ILE A 1 93 ? 13.006 55.829 11.529 1.00 48.76 931 ILE A CA 1
ATOM 779 C C . ILE A 1 93 ? 11.947 56.539 12.352 1.00 58.70 931 ILE A C 1
ATOM 780 O O . ILE A 1 93 ? 10.798 56.691 11.920 1.00 60.99 931 ILE A O 1
ATOM 785 N N . VAL A 1 94 ? 12.340 56.956 13.545 1.00 56.82 932 VAL A N 1
ATOM 786 C CA . VAL A 1 94 ? 11.462 57.616 14.495 1.00 56.29 932 VAL A CA 1
ATOM 787 C C . VAL A 1 94 ? 11.999 59.035 14.602 1.00 71.58 932 VAL A C 1
ATOM 788 O O . VAL A 1 94 ? 12.859 59.307 15.456 1.00 74.62 932 VAL A O 1
ATOM 792 N N . PRO A 1 95 ? 11.559 59.958 13.740 1.00 68.25 933 PRO A N 1
ATOM 793 C CA . PRO A 1 95 ? 12.160 61.293 13.737 1.00 70.10 933 PRO A CA 1
ATOM 794 C C . PRO A 1 95 ? 11.706 62.134 14.903 1.00 67.19 933 PRO A C 1
ATOM 795 O O . PRO A 1 95 ? 12.302 63.186 15.152 1.00 76.31 933 PRO A O 1
ATOM 799 N N . ASP A 1 96 ? 10.689 61.692 15.639 1.00 58.55 934 ASP A N 1
ATOM 800 C CA . ASP A 1 96 ? 10.195 62.404 16.816 1.00 70.06 934 ASP A CA 1
ATOM 801 C C . ASP A 1 96 ? 9.696 61.362 17.817 1.00 77.00 934 ASP A C 1
ATOM 802 O O . ASP A 1 96 ? 8.498 61.067 17.853 1.00 72.21 934 ASP A O 1
ATOM 807 N N . VAL A 1 97 ? 10.620 60.816 18.626 1.00 77.97 935 VAL A N 1
ATOM 808 C CA . VAL A 1 97 ? 10.276 59.754 19.576 1.00 66.91 935 VAL A CA 1
ATOM 809 C C . VAL A 1 97 ? 9.166 60.210 20.494 1.00 70.44 935 VAL A C 1
ATOM 810 O O . VAL A 1 97 ? 8.406 59.397 21.040 1.00 76.24 935 VAL A O 1
ATOM 814 N N . ILE A 1 98 ? 9.057 61.518 20.677 1.00 77.13 936 ILE A N 1
ATOM 815 C CA . ILE A 1 98 ? 8.169 62.071 21.687 1.00 96.58 936 ILE A CA 1
ATOM 816 C C . ILE A 1 98 ? 6.708 61.890 21.280 1.00 88.73 936 ILE A C 1
ATOM 817 O O . ILE A 1 98 ? 5.867 61.497 22.096 1.00 79.41 936 ILE A O 1
ATOM 822 N N . ASN A 1 99 ? 6.388 62.143 20.010 1.00 91.07 937 ASN A N 1
ATOM 823 C CA . ASN A 1 99 ? 5.041 61.947 19.487 1.00 92.98 937 ASN A CA 1
ATOM 824 C C . ASN A 1 99 ? 4.912 60.666 18.673 1.00 90.90 937 ASN A C 1
ATOM 825 O O . ASN A 1 99 ? 4.049 60.570 17.792 1.00 98.12 937 ASN A O 1
ATOM 830 N N . ASP A 1 100 ? 5.752 59.676 18.957 1.00 84.11 938 ASP A N 1
ATOM 831 C CA . ASP A 1 100 ? 5.671 58.384 18.297 1.00 57.42 938 ASP A CA 1
ATOM 832 C C . ASP A 1 100 ? 4.642 57.531 19.016 1.00 59.41 938 ASP A C 1
ATOM 833 O O . ASP A 1 100 ? 4.900 57.041 20.113 1.00 60.81 938 ASP A O 1
ATOM 838 N N . ILE A 1 101 ? 3.482 57.342 18.389 1.00 68.68 939 ILE A N 1
ATOM 839 C CA . ILE A 1 101 ? 2.387 56.646 19.049 1.00 62.99 939 ILE A CA 1
ATOM 840 C C . ILE A 1 101 ? 2.740 55.191 19.367 1.00 62.71 939 ILE A C 1
ATOM 841 O O . ILE A 1 101 ? 2.135 54.588 20.260 1.00 65.87 939 ILE A O 1
ATOM 846 N N . TRP A 1 102 ? 3.735 54.615 18.696 1.00 59.56 940 TRP A N 1
ATOM 847 C CA . TRP A 1 102 ? 4.086 53.219 18.942 1.00 59.63 940 TRP A CA 1
ATOM 848 C C . TRP A 1 102 ? 4.973 53.059 20.171 1.00 63.35 940 TRP A C 1
ATOM 849 O O . TRP A 1 102 ? 5.046 51.970 20.750 1.00 62.03 940 TRP A O 1
ATOM 860 N N . THR A 1 103 ? 5.643 54.137 20.560 1.00 66.72 941 THR A N 1
ATOM 861 C CA . THR A 1 103 ? 6.516 54.241 21.718 1.00 61.05 941 THR A CA 1
ATOM 862 C C . THR A 1 103 ? 5.920 55.243 22.702 1.00 64.60 941 THR A C 1
ATOM 863 O O . THR A 1 103 ? 6.628 56.023 23.337 1.00 65.49 941 THR A O 1
ATOM 867 N N . SER A 1 104 ? 4.583 55.264 22.783 1.00 86.63 942 SER A N 1
ATOM 868 C CA . SER A 1 104 ? 3.841 56.187 23.636 1.00 80.06 942 SER A CA 1
ATOM 869 C C . SER A 1 104 ? 3.779 55.697 25.066 1.00 91.54 942 SER A C 1
ATOM 870 O O . SER A 1 104 ? 3.142 56.334 25.913 1.00 118.64 942 SER A O 1
ATOM 873 N N . CYS A 1 105 ? 4.425 54.576 25.339 1.00 75.04 943 CYS A N 1
ATOM 874 C CA . CYS A 1 105 ? 4.552 54.044 26.678 1.00 79.52 943 CYS A CA 1
ATOM 875 C C . CYS A 1 105 ? 5.955 54.180 27.240 1.00 78.96 943 CYS A C 1
ATOM 876 O O . CYS A 1 105 ? 6.115 54.252 28.462 1.00 90.40 943 CYS A O 1
ATOM 879 N N . LEU A 1 106 ? 6.975 54.199 26.387 1.00 87.98 944 LEU A N 1
ATOM 880 C CA . LEU A 1 106 ? 8.340 54.461 26.834 1.00 88.26 944 LEU A CA 1
ATOM 881 C C . LEU A 1 106 ? 8.535 55.968 26.952 1.00 92.52 944 LEU A C 1
ATOM 882 O O . LEU A 1 106 ? 9.338 56.580 26.251 1.00 94.90 944 LEU A O 1
ATOM 887 N N . VAL A 1 107 ? 7.749 56.570 27.836 1.00 94.09 945 VAL A N 1
ATOM 888 C CA . VAL A 1 107 ? 7.915 57.972 28.181 1.00 92.66 945 VAL A CA 1
ATOM 889 C C . VAL A 1 107 ? 8.855 58.137 29.362 1.00 92.30 945 VAL A C 1
ATOM 890 O O . VAL A 1 107 ? 9.689 59.044 29.381 1.00 97.28 945 VAL A O 1
ATOM 894 N N . GLU A 1 108 ? 8.732 57.244 30.334 1.00 94.61 946 GLU A N 1
ATOM 895 C CA . GLU A 1 108 ? 9.727 57.138 31.380 1.00 104.47 946 GLU A CA 1
ATOM 896 C C . GLU A 1 108 ? 11.070 56.963 30.701 1.00 93.02 946 GLU A C 1
ATOM 897 O O . GLU A 1 108 ? 11.945 57.833 30.775 1.00 88.23 946 GLU A O 1
ATOM 903 N N . TYR A 1 109 ? 11.191 55.842 29.990 1.00 88.22 947 TYR A N 1
ATOM 904 C CA . TYR A 1 109 ? 12.431 55.477 29.331 1.00 79.53 947 TYR A CA 1
ATOM 905 C C . TYR A 1 109 ? 12.908 56.593 28.422 1.00 76.56 947 TYR A C 1
ATOM 906 O O . TYR A 1 109 ? 14.100 56.910 28.390 1.00 76.26 947 TYR A O 1
ATOM 915 N N . THR A 1 110 ? 11.981 57.233 27.707 1.00 78.60 948 THR A N 1
ATOM 916 C CA . THR A 1 110 ? 12.378 58.259 26.753 1.00 75.96 948 THR A CA 1
ATOM 917 C C . THR A 1 110 ? 12.967 59.476 27.454 1.00 87.63 948 THR A C 1
ATOM 918 O O . THR A 1 110 ? 13.975 60.028 26.997 1.00 94.90 948 THR A O 1
ATOM 922 N N . THR A 1 111 ? 12.387 59.890 28.583 1.00 100.83 949 THR A N 1
ATOM 923 C CA . THR A 1 111 ? 12.822 61.151 29.169 1.00 103.46 949 THR A CA 1
ATOM 924 C C . THR A 1 111 ? 14.122 60.999 29.941 1.00 99.05 949 THR A C 1
ATOM 925 O O . THR A 1 111 ? 14.946 61.917 29.929 1.00 105.55 949 THR A O 1
ATOM 929 N N . GLN A 1 112 ? 14.329 59.863 30.608 1.00 100.18 950 GLN A N 1
ATOM 930 C CA . GLN A 1 112 ? 15.616 59.615 31.248 1.00 106.87 950 GLN A CA 1
ATOM 931 C C . GLN A 1 112 ? 16.721 59.462 30.206 1.00 102.99 950 GLN A C 1
ATOM 932 O O . GLN A 1 112 ? 17.751 60.148 30.261 1.00 99.89 950 GLN A O 1
ATOM 938 N N . GLY A 1 113 ? 16.513 58.576 29.233 1.00 104.89 951 GLY A N 1
ATOM 939 C CA . GLY A 1 113 ? 17.406 58.520 28.097 1.00 92.64 951 GLY A CA 1
ATOM 940 C C . GLY A 1 113 ? 17.505 59.825 27.342 1.00 96.59 951 GLY A C 1
ATOM 941 O O . GLY A 1 113 ? 18.513 60.063 26.674 1.00 108.19 951 GLY A O 1
ATOM 942 N N . ASN A 1 114 ? 16.481 60.676 27.429 1.00 92.24 952 ASN A N 1
ATOM 943 C CA . ASN A 1 114 ? 16.516 62.006 26.825 1.00 101.61 952 ASN A CA 1
ATOM 944 C C . ASN A 1 114 ? 16.570 61.907 25.298 1.00 85.03 952 ASN A C 1
ATOM 945 O O . ASN A 1 114 ? 17.268 62.676 24.641 1.00 83.91 952 ASN A O 1
ATOM 950 N N . ILE A 1 115 ? 15.816 60.958 24.736 1.00 78.47 953 ILE A N 1
ATOM 951 C CA . ILE A 1 115 ? 15.870 60.638 23.308 1.00 66.28 953 ILE A CA 1
ATOM 952 C C . ILE A 1 115 ? 14.956 61.568 22.526 1.00 66.27 953 ILE A C 1
ATOM 953 O O . ILE A 1 115 ? 13.758 61.675 22.811 1.00 66.95 953 ILE A O 1
ATOM 958 N N . GLN A 1 116 ? 15.499 62.191 21.492 1.00 65.58 954 GLN A N 1
ATOM 959 C CA . GLN A 1 116 ? 14.708 63.085 20.669 1.00 67.58 954 GLN A CA 1
ATOM 960 C C . GLN A 1 116 ? 14.223 62.411 19.392 1.00 72.11 954 GLN A C 1
ATOM 961 O O . GLN A 1 116 ? 13.022 62.434 19.097 1.00 73.19 954 GLN A O 1
ATOM 967 N N . SER A 1 117 ? 15.136 61.808 18.633 1.00 67.60 955 SER A N 1
ATOM 968 C CA . SER A 1 117 ? 14.804 60.962 17.497 1.00 61.63 955 SER A CA 1
ATOM 969 C C . SER A 1 117 ? 15.653 59.701 17.573 1.00 61.05 955 SER A C 1
ATOM 970 O O . SER A 1 117 ? 16.567 59.600 18.394 1.00 54.53 955 SER A O 1
ATOM 973 N N . LYS A 1 118 ? 15.347 58.728 16.715 1.00 50.41 956 LYS A N 1
ATOM 974 C CA . LYS A 1 118 ? 16.102 57.480 16.759 1.00 52.57 956 LYS A CA 1
ATOM 975 C C . LYS A 1 118 ? 15.842 56.659 15.502 1.00 56.67 956 LYS A C 1
ATOM 976 O O . LYS A 1 118 ? 14.809 56.816 14.844 1.00 53.85 956 LYS 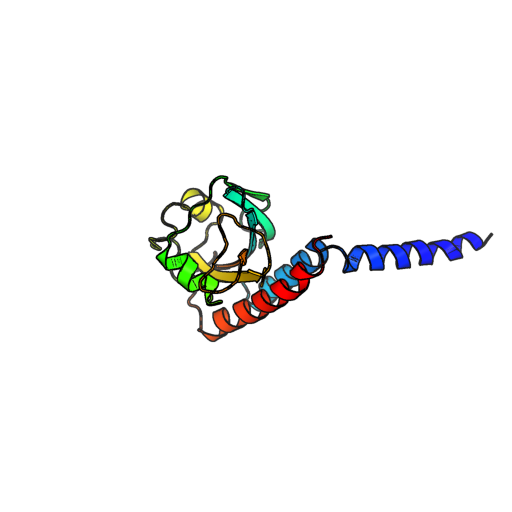A O 1
ATOM 982 N N . ILE A 1 119 ? 16.803 55.792 15.175 1.00 60.24 957 ILE A N 1
ATOM 983 C CA . ILE A 1 119 ? 16.625 54.728 14.194 1.00 56.80 957 ILE A CA 1
ATOM 984 C C . ILE A 1 119 ? 16.641 53.406 14.946 1.00 56.68 957 ILE A C 1
ATOM 985 O O . ILE A 1 119 ? 17.504 53.191 15.801 1.00 61.72 957 ILE A O 1
ATOM 990 N N . VAL A 1 120 ? 15.704 52.520 14.607 1.00 64.54 958 VAL A N 1
ATOM 991 C CA . VAL A 1 120 ? 15.531 51.203 15.222 1.00 41.96 958 VAL A CA 1
ATOM 992 C C . VAL A 1 120 ? 15.763 50.137 14.149 1.00 41.21 958 VAL A C 1
ATOM 993 O O . VAL A 1 120 ? 15.110 50.173 13.104 1.00 41.05 958 VAL A O 1
ATOM 997 N N . ALA A 1 121 ? 16.643 49.173 14.409 1.00 50.95 959 ALA A N 1
ATOM 998 C CA . ALA A 1 121 ? 17.116 48.246 13.371 1.00 40.98 959 ALA A CA 1
ATOM 999 C C . ALA A 1 121 ? 17.019 46.789 13.811 1.00 42.10 959 ALA A C 1
ATOM 1000 O O . ALA A 1 121 ? 17.840 46.343 14.627 1.00 44.98 959 ALA A O 1
ATOM 1002 N N . PRO A 1 122 ? 16.080 46.009 13.265 1.00 43.10 960 PRO A N 1
ATOM 1003 C CA . PRO A 1 122 ? 15.873 44.652 13.782 1.00 45.10 960 PRO A CA 1
ATOM 1004 C C . PRO A 1 122 ? 17.095 43.785 13.581 1.00 45.38 960 PRO A C 1
ATOM 1005 O O . PRO A 1 122 ? 17.830 43.928 12.601 1.00 46.98 960 PRO A O 1
ATOM 1009 N N . ILE A 1 123 ? 17.326 42.905 14.551 1.00 49.91 961 ILE A N 1
ATOM 1010 C CA . ILE A 1 123 ? 18.330 41.853 14.456 1.00 52.30 961 ILE A CA 1
ATOM 1011 C C . ILE A 1 123 ? 17.558 40.550 14.364 1.00 56.02 961 ILE A C 1
ATOM 1012 O O . ILE A 1 123 ? 16.822 40.187 15.289 1.00 55.89 961 ILE A O 1
ATOM 1017 N N . LEU A 1 124 ? 17.689 39.864 13.237 1.00 62.34 962 LEU A N 1
ATOM 1018 C CA . LEU A 1 124 ? 16.801 38.760 12.928 1.00 65.83 962 LEU A CA 1
ATOM 1019 C C . LEU A 1 124 ? 17.582 37.455 12.924 1.00 70.73 962 LEU A C 1
ATOM 1020 O O . LEU A 1 124 ? 18.809 37.440 12.811 1.00 69.91 962 LEU A O 1
ATOM 1025 N N . GLN A 1 125 ? 16.853 36.358 13.100 1.00 76.60 963 GLN A N 1
ATOM 1026 C CA . GLN A 1 125 ? 17.441 35.027 13.140 1.00 98.03 963 GLN A CA 1
ATOM 1027 C C . GLN A 1 125 ? 16.612 34.108 12.261 1.00 125.08 963 GLN A C 1
ATOM 1028 O O . GLN A 1 125 ? 15.420 33.915 12.515 1.00 128.73 963 GLN A O 1
ATOM 1034 N N . GLU A 1 126 ? 17.227 33.570 11.215 1.00 140.20 964 GLU A N 1
ATOM 1035 C CA . GLU A 1 126 ? 16.605 32.461 10.503 1.00 161.44 964 GLU A CA 1
ATOM 1036 C C . GLU A 1 126 ? 16.629 31.274 11.452 1.00 169.76 964 GLU A C 1
ATOM 1037 O O . GLU A 1 126 ? 17.621 30.546 11.535 1.00 185.35 964 GLU A O 1
ATOM 1043 N N . LEU A 1 127 ? 15.558 31.106 12.217 1.00 158.55 965 LEU A N 1
ATOM 1044 C CA . LEU A 1 127 ? 15.396 29.950 13.092 1.00 148.56 965 LEU A CA 1
ATOM 1045 C C . LEU A 1 127 ? 14.335 29.051 12.468 1.00 155.61 965 LEU A C 1
ATOM 1046 O O . LEU A 1 127 ? 13.133 29.300 12.601 1.00 154.86 965 LEU A O 1
ATOM 1051 N N . GLY A 1 128 ? 14.786 28.026 11.761 1.00 158.98 966 GLY A N 1
ATOM 1052 C CA . GLY A 1 128 ? 13.904 26.994 11.270 1.00 175.13 966 GLY A CA 1
ATOM 1053 C C . GLY A 1 128 ? 13.676 25.948 12.340 1.00 193.97 966 GLY A C 1
ATOM 1054 O O . GLY A 1 128 ? 13.921 26.168 13.530 1.00 187.06 966 GLY A O 1
ATOM 1055 N N . GLU A 1 129 ? 13.196 24.787 11.895 1.00 209.19 967 GLU A N 1
ATOM 1056 C CA . GLU A 1 129 ? 12.977 23.607 12.740 1.00 224.24 967 GLU A CA 1
ATOM 1057 C C . GLU A 1 129 ? 11.984 23.971 13.843 1.00 227.12 967 GLU A C 1
ATOM 1058 O O . GLU A 1 129 ? 10.869 24.413 13.515 1.00 224.62 967 GLU A O 1
ATOM 1064 N N . ASN A 1 130 ? 12.317 23.820 15.128 1.00 222.67 968 ASN A N 1
ATOM 1065 C CA . ASN A 1 130 ? 11.329 23.894 16.206 1.00 217.49 968 ASN A CA 1
ATOM 1066 C C . ASN A 1 130 ? 11.768 24.888 17.277 1.00 208.98 968 ASN A C 1
ATOM 1067 O O . ASN A 1 130 ? 12.685 24.606 18.055 1.00 208.99 968 ASN A O 1
ATOM 1072 N N . GLU A 1 131 ? 11.102 26.040 17.318 1.00 200.80 969 GLU A N 1
ATOM 1073 C CA . GLU A 1 131 ? 11.152 26.967 18.443 1.00 192.84 969 GLU A CA 1
ATOM 1074 C C . GLU A 1 131 ? 10.051 27.996 18.238 1.00 178.21 969 GLU A C 1
ATOM 1075 O O . GLU A 1 131 ? 9.903 28.539 17.139 1.00 172.39 969 GLU A O 1
ATOM 1081 N N . THR A 1 132 ? 9.281 28.254 19.293 1.00 179.10 970 THR A N 1
ATOM 1082 C CA . THR A 1 132 ? 8.160 29.179 19.221 1.00 169.85 970 THR A CA 1
ATOM 1083 C C . THR A 1 132 ? 8.144 30.054 20.463 1.00 172.65 970 THR A C 1
ATOM 1084 O O . THR A 1 132 ? 8.366 29.571 21.578 1.00 174.48 970 THR A O 1
ATOM 1088 N N . GLY A 1 133 ? 7.880 31.342 20.261 1.00 165.72 971 GLY A N 1
ATOM 1089 C CA . GLY A 1 133 ? 7.794 32.268 21.367 1.00 149.81 971 GLY A CA 1
ATOM 1090 C C . GLY A 1 133 ? 6.994 33.503 21.024 1.00 135.45 971 GLY A C 1
ATOM 1091 O O . GLY A 1 133 ? 6.017 33.445 20.270 1.00 132.63 971 GLY A O 1
ATOM 1092 N N . ARG A 1 134 ? 7.421 34.636 21.570 1.00 129.57 972 ARG A N 1
ATOM 1093 C CA . ARG A 1 134 ? 6.720 35.897 21.400 1.00 116.72 972 ARG A CA 1
ATOM 1094 C C . ARG A 1 134 ? 7.258 36.735 20.252 1.00 107.22 972 ARG A C 1
ATOM 1095 O O . ARG A 1 134 ? 6.556 37.638 19.787 1.00 102.58 972 ARG A O 1
ATOM 1103 N N . TRP A 1 135 ? 8.475 36.453 19.781 1.00 116.11 973 TRP A N 1
ATOM 1104 C CA . TRP A 1 135 ? 9.168 37.296 18.811 1.00 113.97 973 TRP A CA 1
ATOM 1105 C C . TRP A 1 135 ? 9.460 36.560 17.510 1.00 112.80 973 TRP A C 1
ATOM 1106 O O . TRP A 1 135 ? 10.461 36.831 16.846 1.00 103.89 973 TRP A O 1
ATOM 1117 N N . VAL A 1 136 ? 8.583 35.651 17.119 1.00 120.19 974 VAL A N 1
ATOM 1118 C CA . VAL A 1 136 ? 8.874 34.687 16.071 1.00 124.78 974 VAL A CA 1
ATOM 1119 C C . VAL A 1 136 ? 7.790 34.765 15.003 1.00 126.90 974 VAL A C 1
ATOM 1120 O O . VAL A 1 136 ? 6.609 34.961 15.313 1.00 134.78 974 VAL A O 1
ATOM 1124 N N . SER A 1 137 ? 8.187 34.616 13.743 1.00 120.22 975 SER A N 1
ATOM 1125 C CA . SER A 1 137 ? 7.270 34.745 12.618 1.00 125.20 975 SER A CA 1
ATOM 1126 C C . SER A 1 137 ? 7.236 33.457 11.813 1.00 133.29 975 SER A C 1
ATOM 1127 O O . SER A 1 137 ? 8.284 32.873 11.514 1.00 137.22 975 SER A O 1
ATO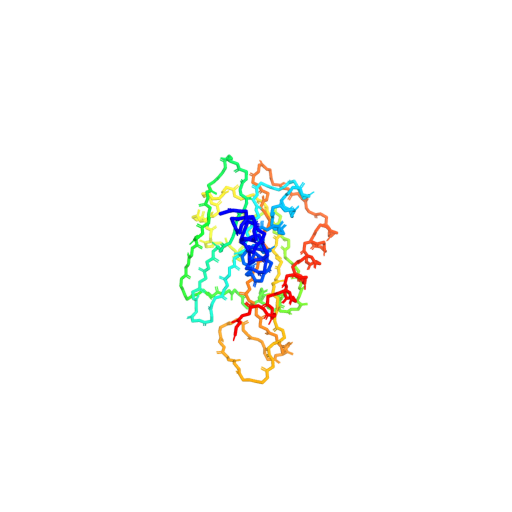M 1130 N N . SER A 1 138 ? 6.031 33.033 11.446 1.00 138.56 976 SER A N 1
ATOM 1131 C CA . SER A 1 138 ? 5.875 31.916 10.530 1.00 141.84 976 SER A CA 1
ATOM 1132 C C . SER A 1 138 ? 5.742 32.377 9.086 1.00 145.85 976 SER A C 1
ATOM 1133 O O . SER A 1 138 ? 6.192 31.671 8.173 1.00 150.05 976 SER A O 1
ATOM 1136 N N . GLU A 1 139 ? 5.141 33.553 8.865 1.00 145.03 977 GLU A N 1
ATOM 1137 C CA . GLU A 1 139 ? 5.118 34.139 7.527 1.00 148.25 977 GLU A CA 1
ATOM 1138 C C . GLU A 1 139 ? 6.531 34.324 6.982 1.00 143.03 977 GLU A C 1
ATOM 1139 O O . GLU A 1 139 ? 6.802 33.989 5.822 1.00 144.42 977 GLU A O 1
ATOM 1145 N N . HIS A 1 140 ? 7.450 34.834 7.809 1.00 139.83 978 HIS A N 1
ATOM 1146 C CA . HIS A 1 140 ? 8.799 35.191 7.380 1.00 130.01 978 HIS A CA 1
ATOM 1147 C C . HIS A 1 140 ? 9.862 34.156 7.749 1.00 127.71 978 HIS A C 1
ATOM 1148 O O . HIS A 1 140 ? 11.031 34.356 7.405 1.00 114.57 978 HIS A O 1
ATOM 1155 N N . LYS A 1 141 ? 9.493 33.062 8.426 1.00 131.09 979 LYS A N 1
ATOM 1156 C CA . LYS A 1 141 ? 10.448 32.047 8.895 1.00 139.98 979 LYS A CA 1
ATOM 1157 C C . LYS A 1 141 ? 11.651 32.698 9.587 1.00 136.56 979 LYS A C 1
ATOM 1158 O O . LYS A 1 141 ? 12.812 32.379 9.306 1.00 131.63 979 LYS A O 1
ATOM 1164 N N . GLN A 1 142 ? 11.362 33.621 10.507 1.00 135.07 980 GLN A N 1
ATOM 1165 C CA . GLN A 1 142 ? 12.412 34.408 11.139 1.00 115.59 980 GLN A CA 1
ATOM 1166 C C . GLN A 1 142 ? 12.017 34.802 12.556 1.00 111.68 980 GLN A C 1
ATOM 1167 O O . GLN A 1 142 ? 10.837 34.986 12.866 1.00 113.50 980 GLN A O 1
ATOM 1173 N N . LYS A 1 143 ? 13.031 34.946 13.405 1.00 101.89 981 LYS A N 1
ATOM 1174 C CA . LYS A 1 143 ? 12.884 35.311 14.805 1.00 89.36 981 LYS A CA 1
ATOM 1175 C C . LYS A 1 143 ? 13.552 36.659 15.034 1.00 79.71 981 LYS A C 1
ATOM 1176 O O . LYS A 1 143 ? 14.534 36.992 14.371 1.00 86.72 981 LYS A O 1
ATOM 1182 N N . LEU A 1 144 ? 13.013 37.449 15.960 1.00 78.64 982 LEU A N 1
ATOM 1183 C CA . LEU A 1 144 ? 13.539 38.785 16.242 1.00 75.47 982 LEU A CA 1
ATOM 1184 C C . LEU A 1 144 ? 14.304 38.722 17.555 1.00 74.60 982 LEU A C 1
ATOM 1185 O O . LEU A 1 144 ? 13.721 38.826 18.636 1.00 85.65 982 LEU A O 1
ATOM 1190 N N . TRP A 1 145 ? 15.621 38.563 17.441 1.00 67.16 983 TRP A N 1
ATOM 1191 C CA . TRP A 1 145 ? 16.481 38.383 18.606 1.00 70.72 983 TRP A CA 1
ATOM 1192 C C . TRP A 1 145 ? 16.491 39.628 19.474 1.00 69.75 983 TRP A C 1
ATOM 1193 O O . TRP A 1 145 ? 16.319 39.556 20.695 1.00 82.63 983 TRP A O 1
ATOM 1204 N N . GLY A 1 146 ? 16.691 40.775 18.860 1.00 61.66 984 GLY A N 1
ATOM 1205 C CA . GLY A 1 146 ? 16.723 42.030 19.565 1.00 61.32 984 GLY A CA 1
ATOM 1206 C C . GLY A 1 146 ? 16.588 43.166 18.580 1.00 60.24 984 GLY A C 1
ATOM 1207 O O . GLY A 1 146 ? 15.952 43.008 17.534 1.00 57.01 984 GLY A O 1
ATOM 1208 N N . VAL A 1 147 ? 17.198 44.307 18.890 1.00 58.52 985 VAL A N 1
ATOM 1209 C CA . VAL A 1 147 ? 17.086 45.510 18.075 1.00 50.58 985 VAL A CA 1
ATOM 1210 C C . VAL A 1 147 ? 18.299 46.401 18.335 1.00 50.39 985 VAL A C 1
ATOM 1211 O O . VAL A 1 147 ? 18.550 46.791 19.476 1.00 51.72 985 VAL A O 1
ATOM 1215 N N . LEU A 1 148 ? 19.047 46.740 17.281 1.00 44.40 986 LEU A N 1
ATOM 1216 C CA . LEU A 1 148 ? 20.052 47.793 17.386 1.00 43.89 986 LEU A CA 1
ATOM 1217 C C . LEU A 1 148 ? 19.385 49.158 17.235 1.00 43.37 986 LEU A C 1
ATOM 1218 O O . LEU A 1 148 ? 18.777 49.441 16.201 1.00 66.91 986 LEU A O 1
ATOM 1223 N N . VAL A 1 149 ? 19.492 50.007 18.260 1.00 56.18 987 VAL A N 1
ATOM 1224 C CA . VAL A 1 149 ? 18.904 51.342 18.238 1.00 44.91 987 VAL A CA 1
ATOM 1225 C C . VAL A 1 149 ? 20.014 52.376 18.334 1.00 45.85 987 VAL A C 1
ATOM 1226 O O . VAL A 1 149 ? 21.093 52.131 18.882 1.00 55.59 987 VAL A O 1
ATOM 1230 N N . VAL A 1 150 ? 19.729 53.548 17.796 1.00 45.96 988 VAL A N 1
ATOM 1231 C CA . VAL A 1 150 ? 20.638 54.676 17.778 1.00 47.67 988 VAL A CA 1
ATOM 1232 C C . VAL A 1 150 ? 19.804 55.886 18.199 1.00 56.77 988 VAL A C 1
ATOM 1233 O O . VAL A 1 150 ? 18.690 56.069 17.697 1.00 48.49 988 VAL A O 1
ATOM 1237 N N . HIS A 1 151 ? 20.297 56.660 19.186 1.00 58.00 989 HIS A N 1
ATOM 1238 C CA . HIS A 1 151 ? 19.513 57.705 19.863 1.00 64.23 989 HIS A CA 1
ATOM 1239 C C . HIS A 1 151 ? 20.081 59.095 19.583 1.00 57.54 989 HIS A C 1
ATOM 1240 O O . HIS A 1 151 ? 21.144 59.451 20.094 1.00 66.46 989 HIS A O 1
ATOM 1247 N N . ALA A 1 152 ? 19.345 59.906 18.840 1.00 57.61 990 ALA A N 1
ATOM 1248 C CA . ALA A 1 152 ? 19.637 61.330 18.802 1.00 68.58 990 ALA A CA 1
ATOM 1249 C C . ALA A 1 152 ? 19.024 61.971 20.038 1.00 64.56 990 ALA A C 1
ATOM 1250 O O . ALA A 1 152 ? 17.799 62.086 20.148 1.00 64.02 990 ALA A O 1
ATOM 1252 N N . CYS A 1 153 ? 19.879 62.373 20.975 1.00 68.29 991 CYS A N 1
ATOM 1253 C CA . CYS A 1 153 ? 19.450 62.972 22.231 1.00 77.20 991 CYS A CA 1
ATOM 1254 C C . CYS A 1 153 ? 19.657 64.474 22.297 1.00 86.97 991 CYS A C 1
ATOM 1255 O O . CYS A 1 153 ? 18.847 65.165 22.915 1.00 89.97 991 CYS A O 1
ATOM 1258 N N . SER A 1 154 ? 20.721 64.997 21.681 1.00 95.46 992 SER A N 1
ATOM 1259 C CA . SER A 1 154 ? 21.009 66.424 21.791 1.00 111.80 992 SER A CA 1
ATOM 1260 C C . SER A 1 154 ? 20.034 67.249 20.963 1.00 116.20 992 SER A C 1
ATOM 1261 O O . SER A 1 154 ? 19.616 68.333 21.383 1.00 126.57 992 SER A O 1
ATOM 1264 N N . THR A 1 155 ? 19.666 66.759 19.785 1.00 107.41 993 THR A N 1
ATOM 1265 C CA . THR A 1 155 ? 18.705 67.426 18.925 1.00 106.11 993 THR A CA 1
ATOM 1266 C C . THR A 1 155 ? 17.786 66.403 18.287 1.00 97.76 993 THR A C 1
ATOM 1267 O O . THR A 1 155 ? 18.152 65.244 18.078 1.00 98.18 993 THR A O 1
ATOM 1271 N N . LYS A 1 156 ? 16.582 66.864 17.982 1.00 101.13 994 LYS A N 1
ATOM 1272 C CA . LYS A 1 156 ? 15.655 66.136 17.128 1.00 88.26 994 LYS A CA 1
ATOM 1273 C C . LYS A 1 156 ? 16.314 66.008 15.770 1.00 85.61 994 LYS A C 1
ATOM 1274 O O . LYS A 1 156 ? 16.206 66.896 14.925 1.00 93.82 994 LYS A O 1
ATOM 1280 N N . ARG A 1 157 ? 17.039 64.924 15.570 1.00 74.69 995 ARG A N 1
ATOM 1281 C CA . ARG A 1 157 ? 17.796 64.751 14.347 1.00 74.10 995 ARG A CA 1
ATOM 1282 C C . ARG A 1 157 ? 16.916 64.207 13.230 1.00 81.36 995 ARG A C 1
ATOM 1283 O O . ARG A 1 157 ? 15.989 63.424 13.463 1.00 84.04 995 ARG A O 1
ATOM 1291 N N . VAL A 1 158 ? 17.194 64.648 12.026 1.00 78.62 996 VAL A N 1
ATOM 1292 C CA . VAL A 1 158 ? 16.570 64.095 10.836 1.00 73.61 996 VAL A CA 1
ATOM 1293 C C . VAL A 1 158 ? 17.511 63.063 10.250 1.00 76.54 996 VAL A C 1
ATOM 1294 O O . VAL A 1 158 ? 18.734 63.250 10.229 1.00 90.26 996 VAL A O 1
ATOM 1298 N N . TRP A 1 159 ? 16.947 61.960 9.786 1.00 75.92 997 TRP A N 1
ATOM 1299 C CA . TRP A 1 159 ? 17.732 60.821 9.341 1.00 82.12 997 TRP A CA 1
ATOM 1300 C C . TRP A 1 159 ? 17.569 60.646 7.840 1.00 80.66 997 TRP A C 1
ATOM 1301 O O . TRP A 1 159 ? 16.443 60.662 7.334 1.00 88.25 997 TRP A O 1
ATOM 1312 N N . GLU A 1 160 ? 18.683 60.481 7.132 1.00 78.61 998 GLU A N 1
ATOM 1313 C CA . GLU A 1 160 ? 18.609 60.113 5.727 1.00 92.90 998 GLU A CA 1
ATOM 1314 C C . GLU A 1 160 ? 18.353 58.613 5.615 1.00 83.71 998 GLU A C 1
ATOM 1315 O O . GLU A 1 160 ? 18.753 57.835 6.489 1.00 56.90 998 GLU A O 1
ATOM 1321 N N . GLU A 1 161 ? 17.666 58.211 4.532 1.00 94.17 999 GLU A N 1
ATOM 1322 C CA . GLU A 1 161 ? 17.382 56.790 4.337 1.00 82.58 999 GLU A CA 1
ATOM 1323 C C . GLU A 1 161 ? 18.659 55.977 4.414 1.00 79.82 999 GLU A C 1
ATOM 1324 O O . GLU A 1 161 ? 18.668 54.875 4.970 1.00 67.02 999 GLU A O 1
ATOM 1330 N N . ASP A 1 162 ? 19.757 56.525 3.887 1.00 91.85 1000 ASP A N 1
ATOM 1331 C CA . ASP A 1 162 ? 21.012 55.790 3.883 1.00 90.50 1000 ASP A CA 1
ATOM 1332 C C . ASP A 1 162 ? 21.517 55.576 5.298 1.00 78.38 1000 ASP A C 1
ATOM 1333 O O . ASP A 1 162 ? 22.208 54.589 5.563 1.00 73.86 1000 ASP A O 1
ATOM 1338 N N . GLU A 1 163 ? 21.155 56.469 6.223 1.00 78.19 1001 GLU A N 1
ATOM 1339 C CA . GLU A 1 163 ? 21.530 56.283 7.621 1.00 61.11 1001 GLU A CA 1
ATOM 1340 C C . GLU A 1 163 ? 20.852 55.048 8.191 1.00 51.62 1001 GLU A C 1
ATOM 1341 O O . GLU A 1 163 ? 21.516 54.151 8.720 1.00 46.15 1001 GLU A O 1
ATOM 1347 N N . ALA A 1 164 ? 19.524 54.965 8.052 1.00 46.41 1002 ALA A N 1
ATOM 1348 C CA . ALA A 1 164 ? 18.797 53.758 8.444 1.00 45.06 1002 ALA A CA 1
ATOM 1349 C C . ALA A 1 164 ? 19.290 52.548 7.666 1.00 53.46 1002 ALA A C 1
ATOM 1350 O O . ALA A 1 164 ? 19.600 51.504 8.250 1.00 42.88 1002 ALA A O 1
ATOM 1352 N N . GLN A 1 165 ? 19.317 52.670 6.331 1.00 69.36 1003 GLN A N 1
ATOM 1353 C CA . GLN A 1 165 ? 19.870 51.661 5.432 1.00 63.62 1003 GLN A CA 1
ATOM 1354 C C . GLN A 1 165 ? 21.168 51.099 5.988 1.00 57.08 1003 GLN A C 1
ATOM 1355 O O . GLN A 1 165 ? 21.381 49.885 6.019 1.00 45.81 1003 GLN A O 1
ATOM 1361 N N . LEU A 1 166 ? 22.026 51.986 6.478 1.00 57.75 1004 LEU A N 1
ATOM 1362 C CA . LEU A 1 166 ? 23.349 51.596 6.942 1.00 50.53 1004 LEU A CA 1
ATOM 1363 C C . LEU A 1 166 ? 23.269 50.853 8.265 1.00 50.71 1004 LEU A C 1
ATOM 1364 O O . LEU A 1 166 ? 23.867 49.783 8.435 1.00 50.55 1004 LEU A O 1
ATOM 1369 N N . LEU A 1 167 ? 22.575 51.444 9.230 1.00 53.80 1005 LEU A N 1
ATOM 1370 C CA . LEU A 1 167 ? 22.374 50.801 10.519 1.00 54.86 1005 LEU A CA 1
ATOM 1371 C C . LEU A 1 167 ? 21.802 49.408 10.336 1.00 47.72 1005 LEU A C 1
ATOM 1372 O O . LEU A 1 167 ? 22.221 48.455 11.001 1.00 49.34 1005 LEU A O 1
ATOM 1377 N N . GLN A 1 168 ? 20.854 49.269 9.416 1.00 41.72 1006 GLN A N 1
ATOM 1378 C CA . GLN A 1 168 ? 20.301 47.954 9.141 1.00 41.81 1006 GLN A CA 1
ATOM 1379 C C . GLN A 1 168 ? 21.365 47.025 8.577 1.00 42.83 1006 GLN A C 1
ATOM 1380 O O . GLN A 1 168 ? 21.388 45.830 8.889 1.00 48.06 1006 GLN A O 1
ATOM 1386 N N . GLN A 1 169 ? 22.243 47.545 7.723 1.00 51.36 1007 GLN A N 1
ATOM 1387 C CA . GLN A 1 169 ? 23.303 46.699 7.202 1.00 64.38 1007 GLN A CA 1
ATOM 1388 C C . GLN A 1 169 ? 24.119 46.138 8.351 1.00 64.69 1007 GLN A C 1
ATOM 1389 O O . GLN A 1 169 ? 24.392 44.933 8.409 1.00 68.88 1007 GLN A O 1
ATOM 1395 N N . ILE A 1 170 ? 24.455 47.001 9.311 1.00 55.67 1008 ILE A N 1
ATOM 1396 C CA . ILE A 1 170 ? 25.248 46.599 10.466 1.00 54.41 1008 ILE A CA 1
ATOM 1397 C C . ILE A 1 170 ? 24.465 45.642 11.351 1.00 56.84 1008 ILE A C 1
ATOM 1398 O O . ILE A 1 170 ? 25.005 44.639 11.828 1.00 56.18 1008 ILE A O 1
ATOM 1403 N N . ALA A 1 171 ? 23.194 45.949 11.607 1.00 57.53 1009 ALA A N 1
ATOM 1404 C CA . ALA A 1 171 ? 22.337 45.006 12.313 1.00 61.97 1009 ALA A CA 1
ATOM 1405 C C . ALA A 1 171 ? 22.374 43.637 11.643 1.00 67.84 1009 ALA A C 1
ATOM 1406 O O . ALA A 1 171 ? 22.660 42.622 12.287 1.00 45.22 1009 ALA A O 1
ATOM 1408 N N . ASN A 1 172 ? 22.124 43.595 10.332 1.00 68.77 1010 ASN A N 1
ATOM 1409 C CA . ASN A 1 172 ? 22.080 42.316 9.641 1.00 62.22 1010 ASN A CA 1
ATOM 1410 C C . ASN A 1 172 ? 23.408 41.585 9.718 1.00 59.72 1010 ASN A C 1
ATOM 1411 O O . ASN A 1 172 ? 23.447 40.366 9.508 1.00 49.55 1010 ASN A O 1
ATOM 1416 N N . GLN A 1 173 ? 24.486 42.299 10.049 1.00 50.53 1011 GLN A N 1
ATOM 1417 C CA . GLN A 1 173 ? 25.792 41.672 10.212 1.00 60.37 1011 GLN A CA 1
ATOM 1418 C C . GLN A 1 173 ? 25.951 41.070 11.605 1.00 61.00 1011 GLN A C 1
ATOM 1419 O O . GLN A 1 173 ? 26.575 40.015 11.768 1.00 63.34 1011 GLN A O 1
ATOM 1425 N N . LEU A 1 174 ? 25.400 41.737 12.616 1.00 53.12 1012 LEU A N 1
ATOM 1426 C CA . LEU A 1 174 ? 25.318 41.137 13.937 1.00 48.99 1012 LEU A CA 1
ATOM 1427 C C . LEU A 1 174 ? 24.514 39.849 13.903 1.00 60.39 1012 LEU A C 1
ATOM 1428 O O . LEU A 1 174 ? 24.936 38.838 14.471 1.00 75.06 1012 LEU A O 1
ATOM 1433 N N . ALA A 1 175 ? 23.356 39.867 13.234 1.00 51.38 1013 ALA A N 1
ATOM 1434 C CA . ALA A 1 175 ? 22.500 38.690 13.169 1.00 56.07 1013 ALA A CA 1
ATOM 1435 C C . ALA A 1 175 ? 23.308 37.444 12.856 1.00 7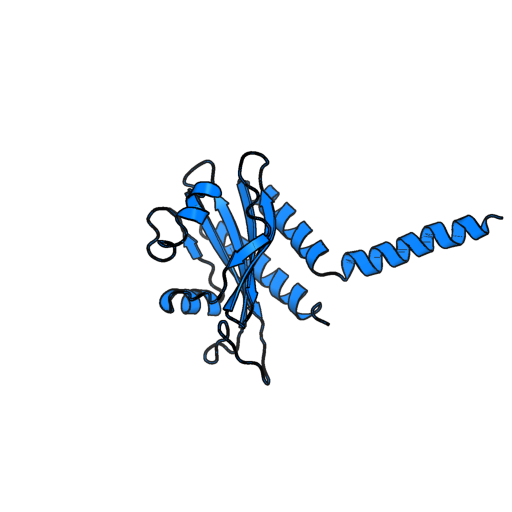4.02 1013 ALA A C 1
ATOM 1436 O O . ALA A 1 175 ? 23.136 36.400 13.491 1.00 88.29 1013 ALA A O 1
ATOM 1438 N N . ILE A 1 176 ? 24.225 37.552 11.894 1.00 75.86 1014 ILE A N 1
ATOM 1439 C CA . ILE A 1 176 ? 25.057 36.418 11.512 1.00 72.52 1014 ILE A CA 1
ATOM 1440 C C . ILE A 1 176 ? 26.047 36.091 12.615 1.00 66.11 1014 ILE A C 1
ATOM 1441 O O . ILE A 1 176 ? 26.346 34.918 12.875 1.00 80.00 1014 ILE A O 1
ATOM 1446 N N . ALA A 1 177 ? 26.581 37.122 13.272 1.00 64.23 1015 ALA A N 1
ATOM 1447 C CA . ALA A 1 177 ? 27.557 36.903 14.333 1.00 62.18 1015 ALA A CA 1
ATOM 1448 C C . ALA A 1 177 ? 26.922 36.203 15.522 1.00 69.23 1015 ALA A C 1
ATOM 1449 O O . ALA A 1 177 ? 27.560 35.378 16.186 1.00 92.04 1015 ALA A O 1
ATOM 1451 N N . ILE A 1 178 ? 25.659 36.507 15.797 1.00 61.94 1016 ILE A N 1
ATOM 1452 C CA . ILE A 1 178 ? 25.011 35.978 16.988 1.00 72.13 1016 ILE A CA 1
ATOM 1453 C C . ILE A 1 178 ? 24.545 34.545 16.770 1.00 81.81 1016 ILE A C 1
ATOM 1454 O O . ILE A 1 178 ? 24.669 33.705 17.668 1.00 87.55 1016 ILE A O 1
ATOM 1459 N N . GLN A 1 179 ? 24.021 34.232 15.578 1.00 90.02 1017 GLN A N 1
ATOM 1460 C CA . GLN A 1 179 ? 23.544 32.879 15.311 1.00 102.93 1017 GLN A CA 1
ATOM 1461 C C . GLN A 1 179 ? 24.631 31.841 15.534 1.00 116.81 1017 GLN A C 1
ATOM 1462 O O . GLN A 1 179 ? 24.319 30.684 15.839 1.00 138.35 1017 GLN A O 1
ATOM 1468 N N . GLN A 1 180 ? 25.898 32.233 15.416 1.00 102.97 1018 GLN A N 1
ATOM 1469 C CA . GLN A 1 180 ? 26.991 31.299 15.630 1.00 98.52 1018 GLN A CA 1
ATOM 1470 C C . GLN A 1 180 ? 27.298 31.074 17.111 1.00 101.82 1018 GLN A C 1
ATOM 1471 O O . GLN A 1 180 ? 27.651 29.955 17.498 1.00 115.37 1018 GLN A O 1
ATOM 1477 N N . LEU A 1 181 ? 27.139 32.097 17.954 1.00 92.14 1019 LEU A N 1
ATOM 1478 C CA . LEU A 1 181 ? 27.788 32.157 19.262 1.00 99.39 1019 LEU A CA 1
ATOM 1479 C C . LEU A 1 181 ? 26.838 31.899 20.438 1.00 121.82 1019 LEU A C 1
ATOM 1480 O O . LEU A 1 181 ? 27.009 32.481 21.515 1.00 123.10 1019 LEU A O 1
ATOM 1485 N N . GLU A 1 182 ? 25.860 31.006 20.269 1.00 135.60 1020 GLU A N 1
ATOM 1486 C CA . GLU A 1 182 ? 24.833 30.779 21.283 1.00 152.73 1020 GLU A CA 1
ATOM 1487 C C . GLU A 1 182 ? 25.013 29.483 22.074 1.00 174.22 1020 GLU A C 1
ATOM 1488 O O . GLU A 1 182 ? 24.194 29.202 22.955 1.00 168.35 1020 GLU A O 1
ATOM 1494 N N . HIS A 1 183 ? 26.051 28.697 21.786 1.00 182.69 1021 HIS A N 1
ATOM 1495 C CA . HIS A 1 183 ? 26.301 27.408 22.448 1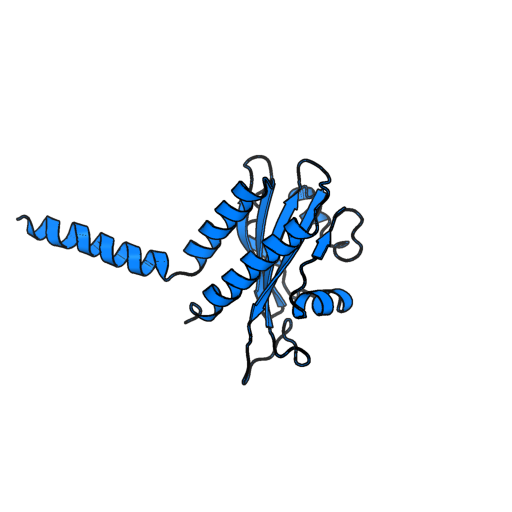.00 188.40 1021 HIS A CA 1
ATOM 1496 C C . HIS A 1 183 ? 25.163 26.416 22.190 1.00 182.31 1021 HIS A C 1
ATOM 1497 O O . HIS A 1 183 ? 25.323 25.208 22.370 1.00 187.17 1021 HIS A O 1
#

CATH classification: 3.30.450.40

InterPro domains:
  IPR000014 PAS domain [PS50112] (525-595)
  IPR000014 PAS domain [SM00091] (527-593)
  IPR000014 PAS domain [TIGR00229] (523-647)
  IPR000014 PAS domain [cd00130] (541-639)
  IPR000644 CBS domain [PF00571] (18-86)
  IPR000644 CBS domain [PF00571] (98-151)
  IPR000644 CBS domain [PF00571] (165-221)
  IPR000644 CBS domain [PF00571] (234-287)
  IPR000644 CBS domain [PS51371] (17-93)
  IPR000644 CBS domain [PS51371] (102-162)
  IPR000644 CBS domain [PS51371] (169-230)
  IPR000644 CBS domain [PS51371] (237-295)
  IPR000644 CBS domain [SM00116] (20-88)
  IPR000644 CBS domain [SM00116] (105-155)
  IPR000644 CBS domain [SM00116] (172-223)
  IPR000644 CBS domain [SM00116] (240-288)
  IPR000700 PAS-associated, C-terminal [PS50113] (599-651)
  IPR001610 PAC motif [SM00086] (600-642)
  IPR003018 GAF domain [PF01590] (354-495)
  IPR003018 GAF domain [PF01590] (671-815)

Radius of gyration: 18.23 Å; Cα contacts (8 Å, |Δi|>4): 322; chains: 1; bounding box: 62×44×31 Å

Foldseek 3Di:
DCVVVVVVVVCVVVVVVVQLQALVNVVQVLQVVLCVPVVFQKKFWWFADQQFKIFGCYMDGDPPADPSHRPMDGNHDFDPVVLVCQLVQAKDWFLACPPPPRNVPCPVVCVRRQFGIKIKTFQKEQDDDDDDGRQQDPVSSIGGGTIIMTGHRPDSDDDDVVSNVVVSVSSPVSSVVVVVNPD